Protein AF-A0A7K4M4P0-F1 (afdb_monomer)

Mean predicted aligned error: 10.68 Å

Radius of gyration: 21.07 Å; Cα contacts (8 Å, |Δi|>4): 323; chains: 1; bounding box: 58×63×50 Å

pLDDT: mean 82.12, std 20.93, range [28.81, 98.75]

InterPro domains:
  IPR003859 Beta-1,4-galactosyltransferase [PR02050] (21-40)
  IPR003859 Beta-1,4-galactosyltransferase [PR02050] (59-80)
  IPR003859 Beta-1,4-galactosyltransferase [PR02050] (81-99)
  IPR003859 Beta-1,4-galactosyltransferase [PTHR19300] (1-203)
  IPR027791 Galactosyltransferase, C-terminal [PF02709] (46-123)
  IPR027995 Galactosyltransferase, N-terminal [PF13733] (1-41)
  IPR029044 Nucleotide-diphospho-sugar transferases [G3DSA:3.90.550.10] (1-201)
  IPR029044 Nucleotide-diphospho-sugar transferases [SSF53448] (1-201)

Nearest PDB structures (foldseek):
  2fyc-assembly2_D  TM=9.649E-01  e=3.005E-23  Bos taurus
  1yro-assembly2_D  TM=9.641E-01  e=7.667E-23  Bos taurus
  1pzy-assembly2_D  TM=9.636E-01  e=1.956E-22  Bos taurus
  2fyd-assembly2_D  TM=9.611E-01  e=1.524E-22  Bos taurus
  4l41-assembly1_C  TM=9.641E-01  e=2.845E-22  Homo sapiens

Organism: NCBI:txid48396

Secondary structure (DSSP, 8-state):
-HHHHHHHHHHHHHHHS--S-EEEE-TTEEES-TTS-----SSS-EE---EEGGGTTS-SSTT---SEEEE-HHHHHHTTSS-S---SSSSHHHHHHHHHHHTT---B---TTT-EEEEPP-PPPTT----TTTS--GGGGGS-HHHHHHHHHHHHHHHHHHHHHHHHHTTTSSGGG---EEEEEEE-SS-EEEEEE----TTTTTTTTT------------HHHHHHHHHTS-----

Foldseek 3Di:
DQQLVLLVVVVVVVVVDQDFKDKRADPQKDFPAPVLDPDADQQAKEQLLQAEVVVVLHHPDPLARDGMIMDGPVLCVLLLHWFLQDQEDDLRRSLSSLSRVVSVHHYHYDPSVRSYIYGHDDDDDPRRPDDQLCDQDPVLVVDDPVSVVVSVVSNVVVSVVSSVCSVVPSVPGHSVPRDKAFPDWDDDPVDIDTDIGRDDNPCVVVVVVPDDDDDDDDDPDDPVRVVVVVVVPDDDDD

Sequence (238 aa):
NRAKLLNVGVKEALKDEEWDCLFLHDVDLIPENDHNLYTCDPWNPKHVSVAMNKFGYSLPYPQYFGGVSALTPDQYMKINGFPNEYWGWGGEDDDIATRVRLAGMKIARPPVSIGHYKMVKHKSDKGNEENPHRWAPRWARGAPARARAAADALATRARFDLLIRTQRMWTQDGMNSLTYTLLAKQLRPLYTNLTVDIGTDPRAGQARKGLVPGHEGHRYLSSSSLLRQEMLRKSPHA

Structure (mmCIF, N/CA/C/O backbone):
data_AF-A0A7K4M4P0-F1
#
_entry.id   AF-A0A7K4M4P0-F1
#
loop_
_atom_site.group_PDB
_atom_site.id
_atom_site.type_symbol
_atom_site.label_atom_id
_atom_site.label_alt_id
_atom_site.label_comp_id
_atom_site.label_asym_id
_atom_site.label_entity_id
_atom_site.label_seq_id
_atom_site.pdbx_PDB_ins_code
_atom_site.Cartn_x
_atom_site.Cartn_y
_atom_site.Cartn_z
_atom_site.occupancy
_atom_site.B_iso_or_equiv
_atom_site.auth_seq_id
_atom_site.auth_comp_id
_atom_site.auth_asym_id
_atom_site.auth_atom_id
_atom_site.pdbx_PDB_model_num
ATOM 1 N N . ASN A 1 1 ? -2.757 11.419 -0.659 1.00 91.38 1 ASN A N 1
ATOM 2 C CA . ASN A 1 1 ? -1.809 10.656 0.180 1.00 91.38 1 ASN A CA 1
ATOM 3 C C . ASN A 1 1 ? -2.322 9.228 0.264 1.00 91.38 1 ASN A C 1
ATOM 5 O O . ASN A 1 1 ? -3.270 8.970 0.995 1.00 91.38 1 ASN A O 1
ATOM 9 N N . ARG A 1 2 ? -1.781 8.343 -0.579 1.00 94.69 2 ARG A N 1
ATOM 10 C CA . ARG A 1 2 ? -2.286 6.976 -0.770 1.00 94.69 2 ARG A CA 1
ATOM 11 C C . ARG A 1 2 ? -1.997 6.086 0.440 1.00 94.69 2 ARG A C 1
ATOM 13 O O . ARG A 1 2 ? -2.921 5.525 1.016 1.00 94.69 2 ARG A O 1
ATOM 20 N N . ALA A 1 3 ? -0.735 6.016 0.856 1.00 96.25 3 ALA A N 1
ATOM 21 C CA . ALA A 1 3 ? -0.287 5.180 1.970 1.00 96.25 3 ALA A CA 1
ATOM 22 C C . ALA A 1 3 ? -1.018 5.492 3.289 1.00 96.25 3 ALA A C 1
ATOM 24 O O . ALA A 1 3 ? -1.471 4.573 3.970 1.00 96.25 3 ALA A O 1
ATOM 25 N N . LYS A 1 4 ? -1.238 6.778 3.604 1.00 97.62 4 LYS A N 1
ATOM 26 C CA . LYS A 1 4 ? -1.993 7.179 4.800 1.00 97.62 4 LYS A CA 1
ATOM 27 C C . LYS A 1 4 ? -3.457 6.727 4.756 1.00 97.62 4 LYS A C 1
ATOM 29 O O . LYS A 1 4 ? -3.979 6.282 5.771 1.00 97.62 4 LYS A O 1
ATOM 34 N N . LEU A 1 5 ? -4.119 6.793 3.596 1.00 97.94 5 LEU A N 1
ATOM 35 C CA . LEU A 1 5 ? -5.492 6.288 3.445 1.00 97.94 5 LEU A CA 1
ATOM 36 C C . LEU A 1 5 ? -5.565 4.764 3.602 1.00 97.94 5 LEU A C 1
ATOM 38 O O . LEU A 1 5 ? -6.512 4.262 4.197 1.00 97.94 5 LEU A O 1
ATOM 42 N N . LEU A 1 6 ? -4.551 4.038 3.126 1.00 98.38 6 LEU A N 1
ATOM 43 C CA . LEU A 1 6 ? -4.448 2.590 3.320 1.00 98.38 6 LEU A CA 1
ATOM 44 C C . LEU A 1 6 ? -4.297 2.230 4.809 1.00 98.38 6 LEU A C 1
ATOM 46 O O . LEU A 1 6 ? -5.011 1.354 5.286 1.00 98.38 6 LEU A O 1
ATOM 50 N N . ASN A 1 7 ? -3.466 2.961 5.563 1.00 98.69 7 ASN A N 1
ATOM 51 C CA . ASN A 1 7 ? -3.376 2.817 7.024 1.00 98.69 7 ASN A CA 1
ATOM 52 C C . ASN A 1 7 ? -4.731 3.047 7.716 1.00 98.69 7 ASN A C 1
ATOM 54 O O . ASN A 1 7 ? -5.111 2.284 8.604 1.00 98.69 7 ASN A O 1
ATOM 58 N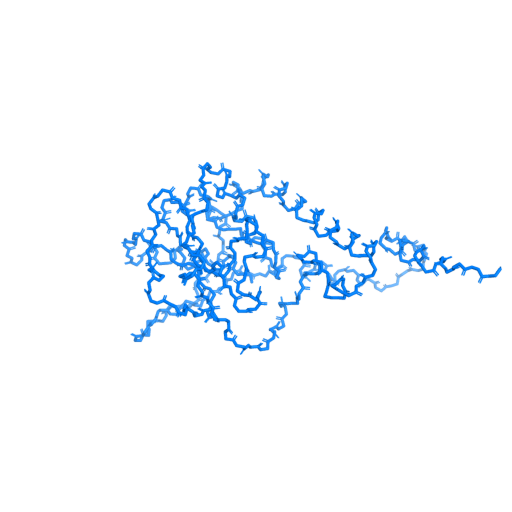 N . VAL A 1 8 ? -5.469 4.092 7.319 1.00 98.75 8 VAL A N 1
ATOM 59 C CA . VAL A 1 8 ? -6.817 4.361 7.851 1.00 98.75 8 VAL A CA 1
ATOM 60 C C . VAL A 1 8 ? -7.759 3.198 7.556 1.00 98.75 8 VAL A C 1
ATOM 62 O O . VAL A 1 8 ? -8.449 2.738 8.461 1.00 98.75 8 VAL A O 1
ATOM 65 N N . GLY A 1 9 ? -7.760 2.699 6.317 1.00 98.50 9 GLY A N 1
ATOM 66 C CA . GLY A 1 9 ? -8.574 1.554 5.915 1.00 98.50 9 GLY A CA 1
ATOM 67 C C . GLY A 1 9 ? -8.296 0.322 6.772 1.00 98.50 9 GLY A C 1
ATOM 68 O O . GLY A 1 9 ? -9.233 -0.265 7.301 1.00 98.50 9 GLY A O 1
ATOM 69 N N . VAL A 1 10 ? -7.020 -0.012 6.993 1.00 98.50 10 VAL A N 1
ATOM 70 C CA . VAL A 1 10 ? -6.626 -1.119 7.881 1.00 98.50 10 VAL A CA 1
ATOM 71 C C . VAL A 1 10 ? -7.097 -0.874 9.311 1.00 98.50 10 VAL A C 1
ATOM 73 O O . VAL A 1 10 ? -7.705 -1.753 9.915 1.00 98.50 10 VAL A O 1
ATOM 76 N N . LYS A 1 11 ? -6.867 0.325 9.858 1.00 98.50 11 LYS A N 1
ATOM 77 C CA . LYS A 1 11 ? -7.251 0.644 11.238 1.00 98.50 11 LYS A CA 1
ATOM 78 C C . LYS A 1 11 ? -8.758 0.576 11.470 1.00 98.50 11 LYS A C 1
ATOM 80 O O . LYS A 1 11 ? -9.167 0.190 12.556 1.00 98.50 11 LYS A O 1
ATOM 85 N N . GLU A 1 12 ? -9.574 0.987 10.503 1.00 98.50 12 GLU A N 1
ATOM 86 C CA . GLU A 1 12 ? -11.033 0.896 10.618 1.00 98.50 12 GLU A CA 1
ATOM 87 C C . GLU A 1 12 ? -11.548 -0.522 10.353 1.00 98.50 12 GLU A C 1
ATOM 89 O O . GLU A 1 12 ? -12.437 -0.966 11.068 1.00 98.50 12 GLU A O 1
ATOM 94 N N . ALA A 1 13 ? -10.975 -1.256 9.392 1.00 97.81 13 ALA A N 1
ATOM 95 C CA . ALA A 1 13 ? -11.386 -2.630 9.096 1.00 97.81 13 ALA A CA 1
ATOM 96 C C . ALA A 1 13 ? -11.140 -3.576 10.281 1.00 97.81 13 ALA A C 1
ATOM 98 O O . ALA A 1 13 ? -12.012 -4.373 10.615 1.00 97.81 13 ALA A O 1
ATOM 99 N N . LEU A 1 14 ? -9.998 -3.438 10.964 1.00 97.69 14 LEU A N 1
ATOM 100 C CA . LEU A 1 14 ? -9.657 -4.235 12.151 1.00 97.69 14 LEU A CA 1
ATOM 101 C C . LEU A 1 14 ? -10.521 -3.9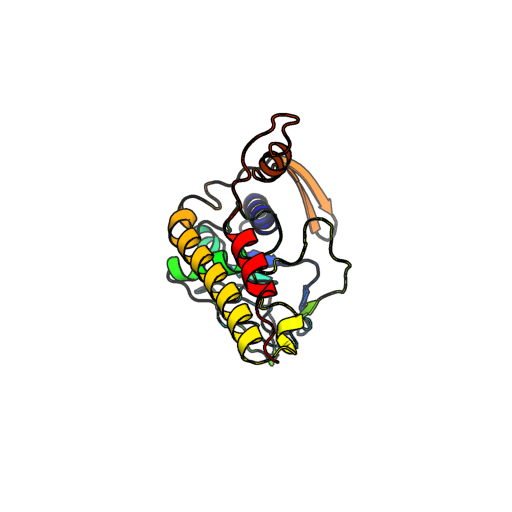22 13.389 1.00 97.69 14 LEU A C 1
ATOM 103 O O . LEU A 1 14 ? -10.372 -4.585 14.409 1.00 97.69 14 LEU A O 1
ATOM 107 N N . LYS A 1 15 ? -11.395 -2.906 13.340 1.00 97.25 15 LYS A N 1
ATOM 108 C CA . LYS A 1 15 ? -12.414 -2.679 14.382 1.00 97.25 15 LYS A CA 1
ATOM 109 C C . LYS A 1 15 ? -13.710 -3.433 14.112 1.00 97.25 15 LYS A C 1
ATOM 111 O O . LYS A 1 15 ? -14.503 -3.582 15.036 1.00 97.25 15 LYS A O 1
ATOM 116 N N . ASP A 1 16 ? -13.948 -3.807 12.858 1.00 95.06 16 ASP A N 1
ATOM 117 C CA . ASP A 1 16 ? -15.207 -4.416 12.438 1.00 95.06 16 ASP A CA 1
ATOM 118 C C . ASP A 1 16 ? -15.182 -5.926 12.625 1.00 95.06 16 ASP A C 1
ATOM 120 O O . ASP A 1 16 ? -16.174 -6.486 13.071 1.00 95.06 16 ASP A O 1
ATOM 124 N N . GLU A 1 17 ? -14.059 -6.564 12.292 1.00 96.00 17 GLU A N 1
ATOM 125 C CA . GLU A 1 17 ? -13.911 -8.019 12.294 1.00 96.00 17 GLU A CA 1
ATOM 126 C C . GLU A 1 17 ? -12.448 -8.428 12.527 1.00 96.00 17 GLU A C 1
ATOM 128 O O . GLU A 1 17 ? -11.510 -7.645 12.323 1.00 96.00 17 GLU A O 1
ATOM 133 N N . GLU A 1 18 ? -12.256 -9.696 12.889 1.00 96.38 18 GLU A N 1
ATOM 134 C CA . GLU A 1 18 ? -10.950 -10.354 12.928 1.00 96.38 18 GLU A CA 1
ATOM 135 C C . GLU A 1 18 ? -10.569 -10.841 11.521 1.00 96.38 18 GLU A C 1
ATOM 137 O O . GLU A 1 18 ? -10.959 -11.915 11.071 1.00 96.38 18 GLU A O 1
ATOM 142 N N . TRP A 1 19 ? -9.824 -10.012 10.787 1.00 97.44 19 TRP A N 1
ATOM 143 C CA . TRP A 1 19 ? -9.383 -10.328 9.427 1.00 97.44 19 TRP A CA 1
ATOM 144 C C . TRP A 1 19 ? -8.070 -11.110 9.418 1.00 97.44 19 TRP A C 1
ATOM 146 O O . TRP A 1 19 ? -7.073 -10.623 9.934 1.00 97.44 19 TRP A O 1
ATOM 156 N N . ASP A 1 20 ? -8.001 -12.231 8.701 1.00 96.88 20 ASP A N 1
ATOM 157 C CA . ASP A 1 20 ? -6.739 -12.978 8.534 1.00 96.88 20 ASP A CA 1
ATOM 158 C C . ASP A 1 20 ? -5.808 -12.379 7.468 1.00 96.88 20 ASP A C 1
ATOM 160 O O . ASP A 1 20 ? -4.600 -12.637 7.433 1.00 96.88 20 ASP A O 1
ATOM 164 N N . CYS A 1 21 ? -6.367 -11.587 6.551 1.00 98.06 21 CYS A N 1
ATOM 165 C CA . CYS A 1 21 ? -5.639 -11.068 5.405 1.00 98.06 21 CYS A CA 1
ATOM 166 C C . CYS A 1 21 ? -6.129 -9.686 4.980 1.00 98.06 21 CYS A C 1
ATOM 168 O O . CYS A 1 21 ? -7.322 -9.453 4.800 1.00 98.06 21 CYS A O 1
ATOM 170 N N . LEU A 1 22 ? -5.177 -8.782 4.758 1.00 98.44 22 LEU A N 1
ATOM 171 C CA . LEU A 1 22 ? -5.412 -7.420 4.303 1.00 98.44 22 LEU A CA 1
ATOM 172 C C . LEU A 1 22 ? -4.930 -7.290 2.858 1.00 98.44 22 LEU A C 1
ATOM 174 O O . LEU A 1 22 ? -3.742 -7.463 2.586 1.00 98.44 22 LEU A O 1
ATOM 178 N N . PHE A 1 23 ? -5.834 -6.935 1.942 1.00 98.44 23 PHE A N 1
ATOM 179 C CA . PHE A 1 23 ? -5.491 -6.548 0.571 1.00 98.44 23 PHE A CA 1
ATOM 180 C C . PHE A 1 23 ? -5.499 -5.026 0.427 1.00 98.44 23 PHE A C 1
ATOM 182 O O . PHE A 1 23 ? -6.508 -4.362 0.653 1.00 98.44 23 PHE A O 1
ATOM 189 N N . LEU A 1 24 ? -4.355 -4.477 0.029 1.00 98.38 24 LEU A N 1
ATOM 190 C CA . LEU A 1 24 ? -4.115 -3.051 -0.145 1.00 98.38 24 LEU A CA 1
ATOM 191 C C . LEU A 1 24 ? -4.016 -2.797 -1.647 1.00 98.38 24 LEU A C 1
ATOM 193 O O . LEU A 1 24 ? -3.065 -3.241 -2.293 1.00 98.38 24 LEU A O 1
ATOM 197 N N . HIS A 1 25 ? -5.031 -2.146 -2.209 1.00 97.88 25 HIS A N 1
ATOM 198 C CA . HIS A 1 25 ? -5.360 -2.326 -3.618 1.00 97.88 25 HIS A CA 1
ATOM 199 C C . HIS A 1 25 ? -5.734 -1.012 -4.307 1.00 97.88 25 HIS A C 1
ATOM 201 O O . HIS A 1 25 ? -6.644 -0.309 -3.866 1.00 97.88 25 HIS A O 1
ATOM 207 N N . ASP A 1 26 ? -5.070 -0.699 -5.421 1.00 95.88 26 ASP A N 1
ATOM 208 C CA . ASP A 1 26 ? -5.468 0.425 -6.272 1.00 95.88 26 ASP A CA 1
ATOM 209 C C . ASP A 1 26 ? -6.806 0.128 -6.962 1.00 95.88 26 ASP A C 1
ATOM 211 O O . ASP A 1 26 ? -7.003 -0.943 -7.531 1.00 95.88 26 ASP A O 1
ATOM 215 N N . VAL A 1 27 ? -7.742 1.077 -6.921 1.00 95.19 27 VAL A N 1
ATOM 216 C CA . VAL A 1 27 ? -9.110 0.889 -7.445 1.00 95.19 27 VAL A CA 1
ATOM 217 C C . VAL A 1 27 ? -9.159 0.665 -8.963 1.00 95.19 27 VAL A C 1
ATOM 219 O O . VAL A 1 27 ? -10.139 0.145 -9.488 1.00 95.19 27 VAL A O 1
ATOM 222 N N . ASP A 1 28 ? -8.109 1.057 -9.679 1.00 94.81 28 ASP A N 1
ATOM 223 C CA . ASP A 1 28 ? -8.011 0.986 -11.132 1.00 94.81 28 ASP A CA 1
ATOM 224 C C . ASP A 1 28 ? -7.263 -0.256 -11.639 1.00 94.81 28 ASP A C 1
ATOM 226 O O . ASP A 1 28 ? -7.096 -0.399 -12.848 1.00 94.81 28 ASP A O 1
ATOM 230 N N . LEU A 1 29 ? -6.822 -1.164 -10.765 1.00 97.06 29 LEU A N 1
ATOM 231 C CA . LEU A 1 29 ? -6.123 -2.389 -11.152 1.00 97.06 29 LEU A CA 1
ATOM 232 C C . LEU A 1 29 ? -7.050 -3.598 -11.067 1.00 97.06 29 LEU A C 1
ATOM 234 O O . LEU A 1 29 ? -7.517 -3.938 -9.998 1.00 97.06 29 LEU A O 1
ATOM 238 N N . ILE A 1 30 ? -7.273 -4.308 -12.168 1.00 97.44 30 ILE A N 1
ATOM 239 C CA . ILE A 1 30 ? -8.122 -5.510 -12.195 1.00 97.44 30 ILE A CA 1
ATOM 240 C C . ILE A 1 30 ? -7.263 -6.733 -12.541 1.00 97.44 30 ILE A C 1
ATOM 242 O O . ILE A 1 30 ? -6.518 -6.658 -13.524 1.00 97.44 30 ILE A O 1
ATOM 246 N N . PRO A 1 31 ? -7.322 -7.839 -11.771 1.00 97.62 31 PRO A N 1
ATOM 247 C CA . PRO A 1 31 ? -6.592 -9.057 -12.109 1.00 97.62 31 PRO A CA 1
ATOM 248 C C . PRO A 1 31 ? -7.147 -9.657 -13.406 1.00 97.62 31 PRO A C 1
ATOM 250 O O . PRO A 1 31 ? -8.357 -9.732 -13.600 1.00 97.62 31 PRO A O 1
ATOM 253 N N . GLU A 1 32 ? -6.261 -10.094 -14.300 1.00 97.62 32 GLU A N 1
ATOM 254 C CA . GLU A 1 32 ? -6.644 -10.708 -15.584 1.00 97.62 32 GLU A CA 1
ATOM 255 C C . GLU A 1 32 ? -6.688 -12.245 -15.519 1.00 97.62 32 GLU A C 1
ATOM 257 O O . GLU A 1 32 ? -6.997 -12.894 -16.515 1.00 97.62 32 GLU A O 1
ATOM 262 N N . ASN A 1 33 ? -6.372 -12.830 -14.360 1.00 96.62 33 ASN A N 1
ATOM 263 C CA . ASN A 1 33 ? -6.352 -14.272 -14.138 1.00 96.62 33 ASN A CA 1
ATOM 264 C C . ASN A 1 33 ? -6.900 -14.599 -12.738 1.00 96.62 33 ASN A C 1
ATOM 266 O O . ASN A 1 33 ? -6.380 -14.114 -11.732 1.00 96.62 33 ASN A O 1
ATOM 270 N N . ASP A 1 34 ? -7.936 -15.433 -12.680 1.00 96.56 34 ASP A N 1
ATOM 271 C CA . ASP A 1 34 ? -8.618 -15.872 -11.456 1.00 96.56 34 ASP A CA 1
ATOM 272 C C . ASP A 1 34 ? -7.780 -16.827 -10.587 1.00 96.56 34 ASP A C 1
ATOM 274 O O . ASP A 1 34 ? -8.040 -16.972 -9.395 1.00 96.56 34 ASP A O 1
ATOM 278 N N . HIS A 1 35 ? -6.704 -17.397 -11.132 1.00 97.00 35 HIS A N 1
ATOM 279 C CA . HIS A 1 35 ? -5.719 -18.165 -10.370 1.00 97.00 35 HIS A CA 1
ATOM 280 C C . HIS A 1 35 ? -4.809 -17.265 -9.519 1.00 97.00 35 HIS A C 1
ATOM 282 O O . HIS A 1 35 ? -4.041 -17.759 -8.687 1.00 97.00 35 HIS A O 1
ATOM 288 N N . ASN A 1 36 ? -4.867 -15.940 -9.695 1.00 97.19 36 ASN A N 1
ATOM 289 C CA . ASN A 1 36 ? -4.183 -14.996 -8.821 1.00 97.19 36 ASN A CA 1
ATOM 290 C C . ASN A 1 36 ? -4.973 -14.807 -7.521 1.00 97.19 36 ASN A C 1
ATOM 292 O O . ASN A 1 36 ? -5.627 -13.789 -7.312 1.00 97.19 36 ASN A O 1
ATOM 296 N N . LEU A 1 37 ? -4.939 -15.829 -6.665 1.00 96.25 37 LEU A N 1
ATOM 297 C CA . LEU A 1 37 ? -5.787 -15.904 -5.479 1.00 96.25 37 LEU A CA 1
ATOM 298 C C . LEU A 1 37 ? -5.551 -14.731 -4.520 1.00 96.25 37 LEU A C 1
ATOM 300 O O . LEU A 1 37 ? -4.404 -14.417 -4.157 1.00 96.25 37 LEU A O 1
ATOM 304 N N . TYR A 1 38 ? -6.662 -14.150 -4.058 1.00 96.81 38 TYR A N 1
ATOM 305 C CA . TYR A 1 38 ? -6.695 -13.055 -3.091 1.00 96.81 38 TYR A CA 1
ATOM 306 C C . TYR A 1 38 ? -6.539 -13.585 -1.661 1.00 96.81 38 TYR A C 1
ATOM 308 O O . TYR A 1 38 ? -7.416 -13.470 -0.812 1.00 96.81 38 TYR A O 1
ATOM 316 N N . THR A 1 39 ? -5.385 -14.198 -1.413 1.00 97.00 39 THR A N 1
ATOM 317 C CA . THR A 1 39 ? -4.972 -14.731 -0.116 1.00 97.00 39 THR A CA 1
ATOM 318 C C . THR A 1 39 ? -3.577 -14.238 0.245 1.00 97.00 39 THR A C 1
ATOM 320 O O . THR A 1 39 ? -2.731 -13.989 -0.628 1.00 97.00 39 THR A O 1
ATOM 323 N N . CYS A 1 40 ? -3.340 -14.103 1.546 1.00 98.12 40 CYS A N 1
ATOM 324 C CA . CYS A 1 40 ? -2.040 -13.749 2.088 1.00 98.12 40 CYS A CA 1
ATOM 325 C C . CYS A 1 40 ? -1.110 -14.964 2.082 1.00 98.12 40 CYS A C 1
ATOM 327 O O . CYS A 1 40 ? -1.544 -16.101 2.258 1.00 98.12 40 CYS A O 1
ATOM 329 N N . ASP A 1 41 ? 0.182 -14.712 1.887 1.00 97.44 41 ASP A N 1
ATOM 330 C CA . ASP A 1 41 ? 1.217 -15.687 2.218 1.00 97.44 41 ASP A CA 1
ATOM 331 C C . ASP A 1 41 ? 1.510 -15.556 3.723 1.00 97.44 41 ASP A C 1
ATOM 333 O O . ASP A 1 41 ? 1.684 -14.432 4.206 1.00 97.44 41 ASP A O 1
ATOM 337 N N . PRO A 1 42 ? 1.522 -16.653 4.496 1.00 96.31 42 PRO A N 1
ATOM 338 C CA . PRO A 1 42 ? 1.621 -16.556 5.949 1.00 96.31 42 PRO A CA 1
ATOM 339 C C . PRO A 1 42 ? 3.028 -16.169 6.428 1.00 96.31 42 PRO A C 1
ATOM 341 O O . PRO A 1 42 ? 3.182 -15.690 7.551 1.00 96.31 42 PRO A O 1
ATOM 344 N N . TRP A 1 43 ? 4.060 -16.298 5.589 1.00 96.88 43 TRP A N 1
ATOM 345 C CA . TRP A 1 43 ? 5.445 -15.991 5.957 1.00 96.88 43 TRP A CA 1
ATOM 346 C C . TRP A 1 43 ? 5.904 -14.612 5.480 1.00 96.88 43 TRP A C 1
ATOM 348 O O . TRP A 1 43 ? 6.775 -14.008 6.106 1.00 96.88 43 TRP A O 1
ATOM 358 N N . ASN A 1 44 ? 5.369 -14.125 4.359 1.00 98.31 44 ASN A N 1
ATOM 359 C CA . ASN A 1 44 ? 5.895 -12.968 3.647 1.00 98.31 44 ASN A CA 1
ATOM 360 C C . ASN A 1 44 ? 4.785 -12.099 3.032 1.00 98.31 44 ASN A C 1
ATOM 362 O O . ASN A 1 44 ? 3.880 -12.628 2.394 1.00 98.31 44 ASN A O 1
ATOM 366 N N . PRO A 1 45 ? 4.905 -10.761 3.080 1.00 98.38 45 PRO A N 1
ATOM 367 C CA . PRO A 1 45 ? 4.067 -9.864 2.292 1.00 98.38 45 PRO A CA 1
ATOM 368 C C . PRO A 1 45 ? 4.062 -10.232 0.804 1.00 98.38 45 PRO A C 1
ATOM 370 O O . PRO A 1 45 ? 5.115 -10.415 0.184 1.00 98.38 45 PRO A O 1
ATOM 373 N N . LYS A 1 46 ? 2.873 -10.309 0.209 1.00 98.06 46 LYS A N 1
ATOM 374 C CA . LYS A 1 46 ? 2.668 -10.719 -1.183 1.00 98.06 46 LYS A CA 1
ATOM 375 C C . LYS A 1 46 ? 2.467 -9.493 -2.071 1.00 98.06 46 LYS A C 1
ATOM 377 O O . LYS A 1 46 ? 1.656 -8.626 -1.769 1.00 98.06 46 LYS A O 1
ATOM 382 N N . HIS A 1 47 ? 3.168 -9.429 -3.197 1.00 98.19 47 HIS A N 1
ATOM 383 C CA . HIS A 1 47 ? 2.908 -8.471 -4.274 1.00 98.19 47 HIS A CA 1
ATOM 384 C C . HIS A 1 47 ? 2.256 -9.206 -5.439 1.00 98.19 47 HIS A C 1
ATOM 386 O O . HIS A 1 47 ? 2.921 -9.986 -6.125 1.00 98.19 47 HIS A O 1
ATOM 392 N N . VAL A 1 48 ? 0.961 -8.977 -5.652 1.00 97.75 48 VAL A N 1
ATOM 393 C CA . VAL A 1 48 ? 0.164 -9.753 -6.616 1.00 97.75 48 VAL A CA 1
ATOM 394 C C . VAL A 1 48 ? 0.117 -9.107 -7.999 1.00 97.75 48 VAL A C 1
ATOM 396 O O . VAL A 1 48 ? 0.012 -9.826 -8.991 1.00 97.75 48 VAL A O 1
ATOM 399 N N . SER A 1 49 ? 0.287 -7.784 -8.096 1.00 97.00 49 SER A N 1
ATOM 400 C CA . SER A 1 49 ? 0.317 -7.033 -9.361 1.00 97.00 49 SER A CA 1
ATOM 401 C C . SER A 1 49 ? 1.689 -7.038 -10.037 1.00 97.00 49 SER A C 1
ATOM 403 O O . SER A 1 49 ? 2.288 -5.996 -10.300 1.00 97.00 49 SER A O 1
ATOM 405 N N . VAL A 1 50 ? 2.220 -8.233 -10.304 1.00 95.69 50 VAL A N 1
ATOM 406 C CA . VAL A 1 50 ? 3.588 -8.436 -10.817 1.00 95.69 50 VAL A CA 1
ATOM 407 C C . VAL A 1 50 ? 3.757 -7.933 -12.252 1.00 95.69 50 VAL A C 1
ATOM 409 O O . VAL A 1 50 ? 4.808 -7.388 -12.587 1.00 95.69 50 VAL A O 1
ATOM 412 N N . ALA A 1 51 ? 2.728 -8.094 -13.084 1.00 95.56 51 ALA A N 1
ATOM 413 C CA . ALA A 1 51 ? 2.756 -7.792 -14.508 1.00 95.56 51 ALA A CA 1
ATOM 414 C C . ALA A 1 51 ? 1.567 -6.903 -14.890 1.00 95.56 51 ALA A C 1
ATOM 416 O O . ALA A 1 51 ? 0.483 -7.373 -15.218 1.00 95.56 51 ALA A O 1
ATOM 417 N N . MET A 1 52 ? 1.769 -5.586 -14.858 1.00 95.56 52 MET A N 1
ATOM 418 C CA . MET A 1 52 ? 0.735 -4.622 -15.246 1.00 95.56 52 MET A CA 1
ATOM 419 C C . MET A 1 52 ? 0.860 -4.214 -16.715 1.00 95.56 52 MET A C 1
ATOM 421 O O . MET A 1 52 ? 1.958 -3.905 -17.189 1.00 95.56 52 MET A O 1
ATOM 425 N N . ASN A 1 53 ? -0.270 -4.079 -17.412 1.00 92.75 53 ASN A N 1
ATOM 426 C CA . ASN A 1 53 ? -0.315 -3.627 -18.810 1.00 92.75 53 ASN A CA 1
ATOM 427 C C . ASN A 1 53 ? 0.423 -2.293 -19.052 1.00 92.75 53 ASN A C 1
ATOM 429 O O . ASN A 1 53 ? 1.098 -2.133 -20.067 1.00 92.75 53 ASN A O 1
ATOM 433 N N . LYS A 1 54 ? 0.345 -1.340 -18.112 1.00 88.25 54 LYS A N 1
ATOM 434 C CA . LYS A 1 54 ? 1.000 -0.021 -18.216 1.00 88.25 54 LYS A CA 1
ATOM 435 C C . LYS A 1 54 ? 2.532 -0.097 -18.253 1.00 88.25 54 LYS A C 1
ATOM 437 O O . LYS A 1 54 ? 3.183 0.835 -18.717 1.00 88.25 54 LYS A O 1
ATOM 442 N N . PHE A 1 55 ? 3.093 -1.204 -17.771 1.00 88.75 55 PHE A N 1
ATOM 443 C CA . PHE A 1 55 ? 4.524 -1.495 -17.768 1.00 88.75 55 PHE A CA 1
ATOM 444 C C . PHE A 1 55 ? 4.895 -2.584 -18.784 1.00 88.75 55 PHE A C 1
ATOM 446 O O . PHE A 1 55 ? 5.958 -3.185 -18.677 1.00 88.75 55 PHE A O 1
ATOM 453 N N . GLY A 1 56 ? 4.024 -2.857 -19.763 1.00 92.19 56 GLY A N 1
ATOM 454 C CA . GLY A 1 56 ? 4.264 -3.901 -20.759 1.00 92.19 56 GLY A CA 1
ATOM 455 C C . GLY A 1 56 ? 4.307 -5.301 -20.148 1.00 92.19 56 GLY A C 1
ATOM 456 O O . GLY A 1 56 ? 5.131 -6.112 -20.558 1.00 92.19 56 GLY A O 1
ATOM 457 N N . TYR A 1 57 ? 3.469 -5.562 -19.137 1.00 94.62 57 TYR A N 1
ATOM 458 C CA . TYR A 1 57 ? 3.380 -6.861 -18.458 1.00 94.62 57 TYR A CA 1
ATOM 459 C C . TYR A 1 57 ? 4.705 -7.348 -17.861 1.00 94.62 57 TYR A C 1
ATOM 461 O O . TYR A 1 57 ? 4.957 -8.541 -17.74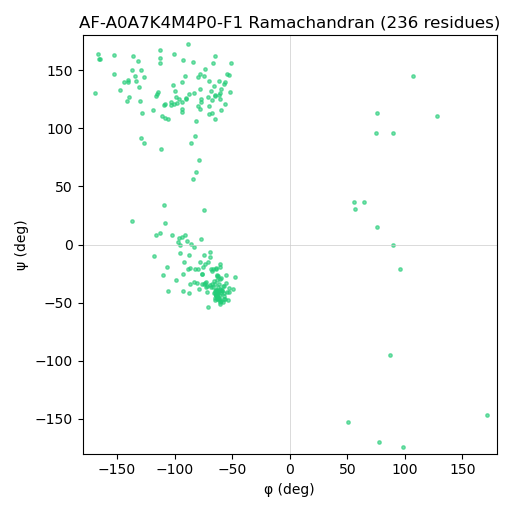2 1.00 94.62 57 TYR A O 1
ATOM 469 N N . SER A 1 58 ? 5.554 -6.406 -17.459 1.00 91.69 58 SER A N 1
ATOM 470 C CA . SER A 1 58 ? 6.854 -6.685 -16.861 1.00 91.69 58 SER A CA 1
ATOM 471 C C . SER A 1 58 ? 6.990 -5.954 -15.532 1.00 91.69 58 SER A C 1
ATOM 473 O O . SER A 1 58 ? 6.509 -4.828 -15.373 1.00 91.69 58 SER A O 1
ATOM 475 N N . LEU A 1 59 ? 7.658 -6.594 -14.572 1.00 91.31 59 LEU A N 1
ATOM 476 C CA . LEU A 1 59 ? 7.943 -5.984 -13.279 1.00 91.31 59 LEU A CA 1
ATOM 477 C C . LEU A 1 59 ? 8.943 -4.828 -13.480 1.00 91.31 59 LEU A C 1
ATOM 479 O O . LEU A 1 59 ? 10.028 -5.077 -14.008 1.00 91.31 59 LEU A O 1
ATOM 483 N N . PRO A 1 60 ? 8.643 -3.587 -13.045 1.00 88.38 60 PRO A N 1
ATOM 484 C CA . PRO A 1 60 ? 9.519 -2.441 -13.305 1.00 88.38 60 PRO A CA 1
ATOM 485 C C . PRO A 1 60 ? 10.937 -2.596 -12.743 1.00 88.38 60 PRO A C 1
ATOM 487 O O . PRO A 1 60 ? 11.904 -2.180 -13.376 1.00 88.38 60 PRO A O 1
ATOM 490 N N . TYR A 1 61 ? 11.057 -3.170 -11.543 1.00 87.38 61 TYR A N 1
ATOM 491 C CA . TYR A 1 61 ? 12.320 -3.507 -10.881 1.00 87.38 61 TYR A CA 1
ATOM 492 C C . TYR A 1 61 ? 12.074 -4.489 -9.716 1.00 87.38 61 TYR A C 1
ATOM 494 O O . TYR A 1 61 ? 10.953 -4.556 -9.203 1.00 87.38 61 TYR A O 1
ATOM 502 N N . PRO A 1 62 ? 13.092 -5.239 -9.240 1.00 87.56 62 PRO A N 1
ATOM 503 C CA . PRO A 1 62 ? 12.897 -6.344 -8.291 1.00 87.56 62 PRO A CA 1
ATOM 504 C C . PRO A 1 62 ? 12.256 -5.970 -6.948 1.00 87.56 62 PRO A C 1
ATOM 506 O O . PRO A 1 62 ? 11.582 -6.798 -6.334 1.00 87.56 62 PRO A O 1
ATOM 509 N N . GLN A 1 63 ? 12.446 -4.739 -6.474 1.00 87.50 63 GLN A N 1
ATOM 510 C CA . GLN A 1 63 ? 11.891 -4.245 -5.208 1.00 87.50 63 GLN A CA 1
ATOM 511 C C . GLN A 1 63 ? 10.546 -3.518 -5.377 1.00 87.50 63 GLN A C 1
ATOM 513 O O . GLN A 1 63 ? 10.046 -2.948 -4.416 1.00 87.50 63 GLN A O 1
ATOM 518 N N . TYR A 1 64 ? 9.955 -3.512 -6.576 1.00 91.56 64 TYR A N 1
ATOM 519 C CA . TYR A 1 64 ? 8.669 -2.856 -6.816 1.00 91.56 64 TYR A CA 1
ATOM 520 C C . TYR A 1 64 ? 7.549 -3.538 -6.014 1.00 91.56 64 TYR A C 1
ATOM 522 O O . TYR A 1 64 ? 7.402 -4.763 -6.076 1.00 91.56 64 TYR A O 1
ATOM 530 N N . PHE A 1 65 ? 6.780 -2.742 -5.269 1.00 95.44 65 PHE A N 1
ATOM 531 C CA . PHE A 1 65 ? 5.719 -3.207 -4.365 1.00 95.44 65 PHE A CA 1
ATOM 532 C C . PHE A 1 65 ? 4.433 -2.358 -4.462 1.00 95.44 65 PHE A C 1
ATOM 534 O O . PHE A 1 65 ? 3.622 -2.339 -3.541 1.00 95.44 65 PHE A O 1
ATOM 541 N N . GLY A 1 66 ? 4.264 -1.623 -5.567 1.00 93.81 66 GLY A N 1
ATOM 542 C CA . GLY A 1 66 ? 3.091 -0.775 -5.806 1.00 93.81 66 GLY A CA 1
ATOM 543 C C . GLY A 1 66 ? 1.940 -1.508 -6.490 1.00 93.81 66 GLY A C 1
ATOM 544 O O . GLY A 1 66 ? 2.097 -2.632 -6.958 1.00 93.81 66 GLY A O 1
ATOM 545 N N . GLY A 1 67 ? 0.785 -0.852 -6.599 1.00 95.50 67 GLY A N 1
ATOM 546 C CA . GLY A 1 67 ? -0.412 -1.439 -7.196 1.00 95.50 67 GLY A CA 1
ATOM 547 C C . GLY A 1 67 ? -1.242 -2.208 -6.176 1.00 95.50 67 GLY A C 1
ATOM 548 O O . GLY A 1 67 ? -2.057 -1.617 -5.468 1.00 95.50 67 GLY A O 1
ATOM 549 N N . VAL A 1 68 ? -1.029 -3.522 -6.097 1.00 98.19 68 VAL A N 1
ATOM 550 C CA . VAL A 1 68 ? -1.776 -4.423 -5.215 1.00 98.19 68 VAL A CA 1
ATOM 551 C C . VAL A 1 68 ? -0.829 -5.303 -4.403 1.00 98.19 68 VAL A C 1
ATOM 553 O O . VAL A 1 68 ? -0.012 -6.059 -4.947 1.00 98.19 68 VAL A O 1
ATOM 556 N N . SER A 1 69 ? -0.977 -5.238 -3.082 1.00 98.25 69 SER A N 1
ATOM 557 C CA . SER A 1 69 ? -0.247 -6.070 -2.127 1.00 98.25 69 SER A CA 1
ATOM 558 C C . SER A 1 69 ? -1.175 -6.699 -1.091 1.00 98.25 69 SER A C 1
ATOM 560 O O . SER A 1 69 ? -2.282 -6.218 -0.856 1.00 98.25 69 SER A O 1
ATOM 562 N N . ALA A 1 70 ? -0.717 -7.795 -0.490 1.00 98.50 70 ALA A N 1
ATOM 563 C CA . ALA A 1 70 ? -1.421 -8.498 0.570 1.00 98.50 70 ALA A CA 1
ATOM 564 C C . ALA A 1 70 ? -0.492 -8.772 1.750 1.00 98.50 70 ALA A C 1
ATOM 566 O O . ALA A 1 70 ? 0.658 -9.179 1.557 1.00 98.50 70 ALA A O 1
ATOM 567 N N . LEU A 1 71 ? -0.987 -8.529 2.960 1.00 98.69 71 LEU A N 1
ATOM 568 C CA . LEU A 1 71 ? -0.269 -8.732 4.214 1.00 98.69 71 LEU A CA 1
ATOM 569 C C . LEU A 1 71 ? -1.231 -9.299 5.256 1.00 98.69 71 LEU A C 1
ATOM 571 O O . LEU A 1 71 ? -2.380 -8.863 5.330 1.00 98.69 71 LEU A O 1
ATOM 575 N N . THR A 1 72 ? -0.771 -10.223 6.096 1.00 98.75 72 THR A N 1
ATOM 576 C CA . THR A 1 72 ? -1.520 -10.536 7.323 1.00 98.75 72 THR A CA 1
ATOM 577 C C . THR A 1 72 ? -1.501 -9.316 8.258 1.00 98.75 72 THR A C 1
ATOM 579 O O . THR A 1 72 ? -0.578 -8.493 8.155 1.00 98.75 72 THR A O 1
ATOM 582 N N . PRO A 1 73 ? -2.466 -9.162 9.185 1.00 98.50 73 PRO A N 1
ATOM 583 C CA . PRO A 1 73 ? -2.414 -8.084 10.174 1.00 98.50 73 PRO A CA 1
ATOM 584 C C . PRO A 1 73 ? -1.087 -8.049 10.937 1.00 98.50 73 PRO A C 1
ATOM 586 O O . PRO A 1 73 ? -0.499 -6.980 11.091 1.00 98.50 73 PRO A O 1
ATOM 589 N N . ASP A 1 74 ? -0.552 -9.213 11.313 1.00 98.56 74 ASP A N 1
ATOM 590 C CA . ASP A 1 74 ? 0.738 -9.322 12.000 1.00 98.56 74 ASP A CA 1
ATOM 591 C C . ASP A 1 74 ? 1.897 -8.807 11.148 1.00 98.56 74 ASP A C 1
ATOM 593 O O . ASP A 1 74 ? 2.725 -8.029 11.623 1.00 98.56 74 ASP A O 1
ATOM 597 N N . GLN A 1 75 ? 1.954 -9.187 9.868 1.00 98.69 75 GLN A N 1
ATOM 598 C CA . GLN A 1 75 ? 2.968 -8.680 8.941 1.00 98.69 75 GLN A CA 1
ATOM 599 C C . GLN A 1 75 ? 2.851 -7.161 8.776 1.00 98.69 75 GLN A C 1
ATOM 601 O O . GLN A 1 75 ? 3.869 -6.466 8.742 1.00 98.69 75 GLN A O 1
ATOM 606 N N . TYR A 1 76 ? 1.622 -6.645 8.700 1.00 98.69 76 TYR A N 1
ATOM 607 C CA . TYR A 1 76 ? 1.346 -5.218 8.573 1.00 98.69 76 TYR A CA 1
ATOM 608 C C . TYR A 1 76 ? 1.794 -4.438 9.814 1.00 98.69 76 TYR A C 1
ATOM 610 O O . TYR A 1 76 ? 2.489 -3.428 9.700 1.00 98.69 76 TYR A O 1
ATOM 618 N N . MET A 1 77 ? 1.474 -4.927 11.012 1.00 98.31 77 MET A N 1
ATOM 619 C CA . MET A 1 77 ? 1.892 -4.297 12.267 1.00 98.31 77 MET A CA 1
ATOM 620 C C . MET A 1 77 ? 3.401 -4.418 12.492 1.00 98.31 77 MET A C 1
ATOM 622 O O . MET A 1 77 ? 4.029 -3.467 12.955 1.00 98.31 77 MET A O 1
ATOM 626 N N . LYS A 1 78 ? 4.020 -5.530 12.078 1.00 98.44 78 LYS A N 1
ATOM 627 C CA . LYS A 1 78 ? 5.472 -5.748 12.172 1.00 98.44 78 LYS A CA 1
ATOM 628 C C . LYS A 1 78 ? 6.287 -4.722 11.379 1.00 98.44 78 LYS A C 1
ATOM 630 O O . LYS A 1 78 ? 7.405 -4.399 11.775 1.00 98.44 78 LYS A O 1
ATOM 635 N N . ILE A 1 79 ? 5.741 -4.186 10.286 1.00 98.06 79 ILE A N 1
ATOM 636 C CA . ILE A 1 79 ? 6.368 -3.100 9.513 1.00 98.06 79 ILE A CA 1
ATOM 637 C C . ILE A 1 79 ? 5.937 -1.699 9.973 1.00 98.06 79 ILE A C 1
ATOM 639 O O . ILE A 1 79 ? 6.273 -0.720 9.307 1.00 98.06 79 ILE A O 1
ATOM 643 N N . ASN A 1 80 ? 5.204 -1.590 11.088 1.00 98.50 80 ASN A N 1
ATOM 644 C CA . ASN A 1 80 ? 4.557 -0.358 11.544 1.00 98.50 80 ASN A CA 1
ATOM 645 C C . ASN A 1 80 ? 3.618 0.235 10.469 1.00 98.50 80 ASN A C 1
ATOM 647 O O . ASN A 1 80 ? 3.547 1.446 10.289 1.00 98.50 80 ASN A O 1
ATOM 651 N N . GLY A 1 81 ? 2.930 -0.615 9.704 1.00 98.25 81 GLY A N 1
ATOM 652 C CA . GLY A 1 81 ? 2.152 -0.241 8.520 1.00 98.25 81 GLY A CA 1
ATOM 653 C C . GLY A 1 81 ? 2.908 0.628 7.512 1.00 98.25 81 GLY A C 1
ATOM 654 O O . GLY A 1 81 ? 4.131 0.546 7.356 1.00 98.25 81 GLY A O 1
ATOM 655 N N . PHE A 1 82 ? 2.161 1.436 6.766 1.00 97.75 82 PHE A N 1
ATOM 656 C CA . PHE A 1 82 ? 2.681 2.240 5.660 1.00 97.75 82 PHE A CA 1
ATOM 657 C C . PHE A 1 82 ? 3.079 3.655 6.115 1.00 97.75 82 PHE A C 1
ATOM 659 O O . PHE A 1 82 ? 2.615 4.116 7.155 1.00 97.75 82 PHE A O 1
ATOM 666 N N . PRO A 1 83 ? 3.948 4.372 5.382 1.00 96.31 83 PRO A N 1
ATOM 667 C CA . PRO A 1 83 ? 4.355 5.721 5.777 1.00 96.31 83 PRO A CA 1
ATOM 668 C C . PRO A 1 83 ? 3.217 6.746 5.623 1.00 96.31 83 PRO A C 1
ATOM 670 O O . PRO A 1 83 ? 2.497 6.742 4.622 1.00 96.31 83 PRO A O 1
ATOM 673 N N . ASN A 1 84 ? 3.083 7.687 6.561 1.00 95.56 84 ASN A N 1
ATOM 674 C CA . ASN A 1 84 ? 2.048 8.725 6.514 1.00 95.56 84 ASN A CA 1
ATOM 675 C C . ASN A 1 84 ? 2.509 10.014 5.827 1.00 95.56 84 ASN A C 1
ATOM 677 O O . ASN A 1 84 ? 1.675 10.853 5.485 1.00 95.56 84 ASN A O 1
ATOM 681 N N . GLU A 1 85 ? 3.813 10.208 5.626 1.00 91.44 85 GLU A N 1
ATOM 682 C CA . GLU A 1 85 ? 4.367 11.492 5.173 1.00 91.44 85 GLU A CA 1
ATOM 683 C C . GLU A 1 85 ? 4.459 11.655 3.641 1.00 91.44 85 GLU A C 1
ATOM 685 O O . GLU A 1 85 ? 4.943 12.681 3.152 1.00 91.44 85 GLU A O 1
ATOM 690 N N . TYR A 1 86 ? 3.989 10.678 2.858 1.00 89.50 86 TYR A N 1
ATOM 691 C CA . TYR A 1 86 ? 4.003 10.746 1.390 1.00 89.50 86 TYR A CA 1
ATOM 692 C C . TYR A 1 86 ? 2.771 11.476 0.843 1.00 89.50 86 TYR A C 1
ATOM 694 O O . TYR A 1 86 ? 1.746 10.890 0.482 1.00 89.50 86 TYR A O 1
ATOM 702 N N . TRP A 1 87 ? 2.890 12.800 0.753 1.00 85.75 87 TRP A N 1
ATOM 703 C CA . TRP A 1 87 ? 1.929 13.656 0.061 1.00 85.75 87 TRP A CA 1
ATOM 704 C C . TRP A 1 87 ? 2.381 13.890 -1.393 1.00 85.75 87 TRP A C 1
ATOM 706 O O . TRP A 1 87 ? 3.497 14.355 -1.631 1.00 85.75 87 TRP A O 1
ATOM 716 N N . GLY A 1 88 ? 1.529 13.545 -2.360 1.00 74.56 88 GLY A N 1
ATOM 717 C CA . GLY A 1 88 ? 1.862 13.512 -3.792 1.00 74.56 88 GLY A CA 1
ATOM 718 C C . GLY A 1 88 ? 2.215 12.105 -4.287 1.00 74.56 88 GLY A C 1
ATOM 719 O O . GLY A 1 88 ? 2.073 11.125 -3.554 1.00 74.56 88 GLY A O 1
ATOM 720 N N . TRP A 1 89 ? 2.640 11.999 -5.547 1.00 63.81 89 TRP A N 1
ATOM 721 C CA . TRP A 1 89 ? 2.919 10.709 -6.178 1.00 63.81 89 TRP A CA 1
ATOM 722 C C . TRP A 1 89 ? 4.378 10.272 -5.987 1.00 63.81 89 TRP A C 1
ATOM 724 O O . TRP A 1 89 ? 5.309 10.960 -6.401 1.00 63.81 89 TRP A O 1
ATOM 734 N N . GLY A 1 90 ? 4.584 9.069 -5.448 1.00 74.06 90 GLY A N 1
ATOM 735 C CA . GLY A 1 90 ? 5.820 8.310 -5.619 1.00 74.06 90 GLY A CA 1
ATOM 736 C C . GLY A 1 90 ? 6.752 8.214 -4.412 1.00 74.06 90 GLY A C 1
ATOM 737 O O . GLY A 1 90 ? 6.952 9.164 -3.659 1.00 74.06 90 GLY A O 1
ATOM 738 N N . GLY A 1 91 ? 7.384 7.042 -4.313 1.00 83.81 91 GLY A N 1
ATOM 739 C CA . GLY A 1 91 ? 8.370 6.670 -3.296 1.00 83.81 91 GLY A CA 1
ATOM 740 C C . GLY A 1 91 ? 7.774 5.903 -2.114 1.00 83.81 91 GLY A C 1
ATOM 741 O O . GLY A 1 91 ? 8.488 5.151 -1.461 1.00 83.81 91 GLY A O 1
ATOM 742 N N . GLU A 1 92 ? 6.468 5.994 -1.872 1.00 91.62 92 GLU A N 1
ATOM 743 C CA . GLU A 1 92 ? 5.825 5.298 -0.757 1.00 91.62 92 GLU A CA 1
ATOM 744 C C . GLU A 1 92 ? 5.914 3.775 -0.906 1.00 91.62 92 GLU A C 1
ATOM 746 O O . GLU A 1 92 ? 6.202 3.079 0.060 1.00 91.62 92 GLU A O 1
ATOM 751 N N . ASP A 1 93 ? 5.759 3.252 -2.126 1.00 92.62 93 ASP A N 1
ATOM 752 C CA . ASP A 1 93 ? 5.848 1.808 -2.377 1.00 92.62 93 ASP A CA 1
ATOM 753 C C . ASP A 1 93 ? 7.275 1.267 -2.156 1.00 92.62 93 ASP A C 1
ATOM 755 O O . ASP A 1 93 ? 7.457 0.138 -1.701 1.00 92.62 93 ASP A O 1
ATOM 759 N N . ASP A 1 94 ? 8.301 2.072 -2.461 1.00 91.19 94 ASP A N 1
ATOM 760 C CA . ASP A 1 94 ? 9.704 1.708 -2.227 1.00 91.19 94 ASP A CA 1
ATOM 761 C C . ASP A 1 94 ? 10.066 1.789 -0.733 1.00 91.19 94 ASP A C 1
ATOM 763 O O . ASP A 1 94 ? 10.852 0.971 -0.243 1.00 91.19 94 ASP A O 1
ATOM 767 N N . ASP A 1 95 ? 9.471 2.736 0.001 1.00 94.12 95 ASP A N 1
ATOM 768 C CA . ASP A 1 95 ? 9.547 2.816 1.463 1.00 94.12 95 ASP A CA 1
ATOM 769 C C . ASP A 1 95 ? 8.952 1.545 2.084 1.00 94.12 95 ASP A C 1
ATOM 771 O O . ASP A 1 95 ? 9.638 0.839 2.821 1.00 94.12 95 ASP A O 1
ATOM 775 N N . ILE A 1 96 ? 7.738 1.160 1.674 1.00 96.06 96 ILE A N 1
ATOM 776 C CA . ILE A 1 96 ? 7.068 -0.063 2.138 1.00 96.06 96 ILE A CA 1
ATOM 777 C C . ILE A 1 96 ? 7.923 -1.302 1.847 1.00 96.06 96 ILE A C 1
ATOM 779 O O . ILE A 1 96 ? 8.190 -2.089 2.756 1.00 96.06 96 ILE A O 1
ATOM 783 N N . ALA A 1 97 ? 8.428 -1.458 0.617 1.00 95.75 97 ALA A N 1
ATOM 784 C CA . ALA A 1 97 ? 9.317 -2.567 0.260 1.00 95.75 97 ALA A CA 1
ATOM 785 C C . ALA A 1 97 ? 10.571 -2.622 1.153 1.00 95.75 97 ALA A C 1
ATOM 787 O O . ALA A 1 97 ? 11.064 -3.696 1.512 1.00 95.75 97 ALA A O 1
ATOM 788 N N . THR A 1 98 ? 11.084 -1.456 1.546 1.00 95.00 98 THR A N 1
ATOM 789 C CA . THR A 1 98 ? 12.233 -1.342 2.446 1.00 95.00 98 THR A CA 1
ATOM 790 C C . THR A 1 98 ? 11.875 -1.736 3.870 1.00 95.00 98 THR A C 1
ATOM 792 O O . THR A 1 98 ? 12.654 -2.459 4.489 1.00 95.00 98 THR A O 1
ATOM 795 N N . ARG A 1 99 ? 10.698 -1.350 4.376 1.00 97.31 99 ARG A N 1
ATOM 796 C CA . ARG A 1 99 ? 10.203 -1.784 5.693 1.00 97.31 99 ARG A CA 1
ATOM 797 C C . ARG A 1 99 ? 10.048 -3.296 5.773 1.00 97.31 99 ARG A C 1
ATOM 799 O O . ARG A 1 99 ? 10.511 -3.887 6.741 1.00 97.31 99 ARG A O 1
ATOM 806 N N . VAL A 1 100 ? 9.492 -3.928 4.734 1.00 97.50 100 VAL A N 1
ATOM 807 C CA . VAL A 1 100 ? 9.384 -5.398 4.640 1.00 97.50 100 VAL A CA 1
ATOM 808 C C . VAL A 1 100 ? 10.755 -6.048 4.838 1.00 97.50 100 VAL A C 1
ATOM 810 O O . VAL A 1 100 ? 10.908 -6.932 5.680 1.00 97.50 100 VAL A O 1
ATOM 813 N N . ARG A 1 101 ? 11.779 -5.545 4.136 1.00 95.69 101 ARG A N 1
ATOM 814 C CA . ARG A 1 101 ? 13.160 -6.025 4.275 1.00 95.69 101 ARG A CA 1
ATOM 815 C C . ARG A 1 101 ? 13.740 -5.764 5.670 1.00 95.69 101 ARG A C 1
ATOM 817 O O . ARG A 1 101 ? 14.407 -6.639 6.214 1.00 95.69 101 ARG A O 1
ATOM 824 N N . LEU A 1 102 ? 13.529 -4.574 6.236 1.00 95.38 102 LEU A N 1
ATOM 825 C CA . LEU A 1 102 ? 14.036 -4.203 7.566 1.00 95.38 102 LEU A CA 1
ATOM 826 C C . LEU A 1 102 ? 13.386 -5.024 8.686 1.00 95.38 102 LEU A C 1
ATOM 828 O O . LEU A 1 102 ? 14.053 -5.353 9.660 1.00 95.38 102 LEU A O 1
ATOM 832 N N . ALA A 1 103 ? 12.130 -5.431 8.50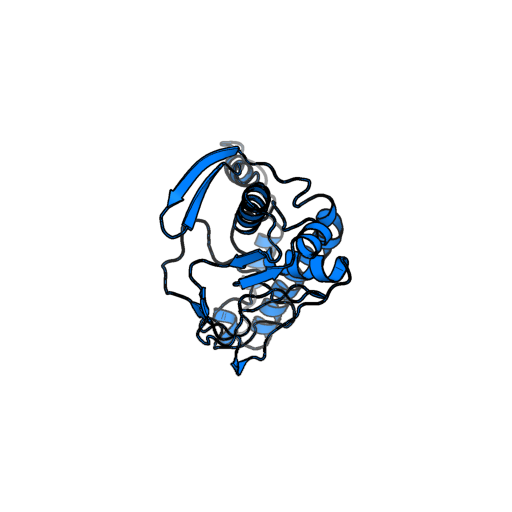9 1.00 96.88 103 ALA A N 1
ATOM 833 C CA . ALA A 1 103 ? 11.420 -6.351 9.391 1.00 96.88 103 ALA A CA 1
ATOM 834 C C . ALA A 1 103 ? 11.825 -7.831 9.206 1.00 96.88 103 ALA A C 1
ATOM 836 O O . ALA A 1 103 ? 11.224 -8.722 9.814 1.00 96.88 103 ALA A O 1
ATOM 837 N N . GLY A 1 104 ? 12.822 -8.114 8.357 1.00 96.94 104 GLY A N 1
ATOM 838 C CA . GLY A 1 104 ? 13.334 -9.462 8.103 1.00 96.94 104 GLY A CA 1
ATOM 839 C C . GLY A 1 104 ? 12.436 -10.327 7.215 1.00 96.94 104 GLY A C 1
ATOM 840 O O . GLY A 1 104 ? 12.618 -11.541 7.177 1.00 96.94 104 GLY A O 1
ATOM 841 N N . MET A 1 105 ? 11.472 -9.730 6.512 1.00 97.88 105 MET A N 1
ATOM 842 C CA . MET A 1 105 ? 10.577 -10.428 5.588 1.00 97.88 105 MET A CA 1
ATOM 843 C C . MET A 1 105 ? 11.030 -10.238 4.135 1.00 97.88 105 MET A C 1
ATOM 845 O O . MET A 1 105 ? 11.833 -9.358 3.808 1.00 97.88 105 MET A O 1
ATOM 849 N N . LYS A 1 106 ? 10.515 -11.080 3.239 1.00 96.94 106 LYS A N 1
ATOM 850 C CA . LYS A 1 106 ? 10.722 -10.985 1.789 1.00 96.94 106 LYS A CA 1
ATOM 851 C C . LYS A 1 106 ? 9.407 -10.632 1.102 1.00 96.94 106 LYS A C 1
ATOM 853 O O . LYS A 1 106 ? 8.346 -10.687 1.707 1.00 96.94 106 LYS A O 1
ATOM 858 N N . ILE A 1 107 ? 9.485 -10.259 -0.172 1.00 97.94 107 ILE A N 1
ATOM 859 C CA . ILE A 1 107 ? 8.298 -10.051 -1.003 1.00 97.94 107 ILE A CA 1
ATOM 860 C C . ILE A 1 107 ? 8.006 -11.356 -1.744 1.00 97.94 107 ILE A C 1
ATOM 862 O O . ILE A 1 107 ? 8.795 -11.765 -2.599 1.00 97.94 107 ILE A O 1
ATOM 866 N N . ALA A 1 108 ? 6.879 -11.991 -1.429 1.00 97.69 108 ALA A N 1
ATOM 867 C CA . ALA A 1 108 ? 6.351 -13.126 -2.177 1.00 97.69 108 ALA A CA 1
ATOM 868 C C . ALA A 1 108 ? 5.636 -12.636 -3.444 1.00 97.69 108 ALA A C 1
ATOM 870 O O . ALA A 1 108 ? 5.004 -11.577 -3.448 1.00 97.69 108 ALA A O 1
ATOM 871 N N . ARG A 1 109 ? 5.734 -13.390 -4.543 1.00 97.50 109 ARG A N 1
ATOM 872 C CA . ARG A 1 109 ? 5.085 -13.050 -5.818 1.00 97.50 109 ARG A CA 1
ATOM 873 C C . ARG A 1 109 ? 4.522 -14.302 -6.486 1.00 97.50 109 ARG A C 1
ATOM 875 O O . ARG A 1 109 ? 5.209 -15.324 -6.477 1.00 97.50 109 ARG A O 1
ATOM 882 N N . PRO A 1 110 ? 3.322 -14.235 -7.088 1.00 96.88 110 PRO A N 1
ATOM 883 C CA . PRO A 1 110 ? 2.870 -15.282 -7.991 1.00 96.88 110 PRO A CA 1
ATOM 884 C C . PRO A 1 110 ? 3.761 -15.331 -9.248 1.00 96.88 110 PRO A C 1
ATOM 886 O O . PRO A 1 110 ? 4.455 -14.353 -9.557 1.00 96.88 110 PRO A O 1
ATOM 889 N N . PRO A 1 111 ? 3.725 -16.439 -10.007 1.00 95.75 111 PRO A N 1
ATOM 890 C CA . PRO A 1 111 ? 4.318 -16.499 -11.337 1.00 95.75 111 PRO A CA 1
ATOM 891 C C . PRO A 1 111 ? 3.822 -15.355 -12.223 1.00 95.75 111 PRO A C 1
ATOM 893 O O . PRO A 1 111 ? 2.656 -14.964 -12.148 1.00 95.75 111 PRO A O 1
ATOM 896 N N . VAL A 1 112 ? 4.693 -14.852 -13.103 1.00 94.06 112 VAL A N 1
ATOM 897 C CA . VAL A 1 112 ? 4.348 -13.764 -14.033 1.00 94.06 112 VAL A CA 1
ATOM 898 C C . VAL A 1 112 ? 3.116 -14.121 -14.862 1.00 94.06 112 VAL A C 1
ATOM 900 O O . VAL A 1 112 ? 2.237 -13.288 -14.967 1.00 94.06 112 VAL A O 1
ATOM 903 N N . SER A 1 113 ? 2.981 -15.363 -15.332 1.00 93.94 113 SER A N 1
ATOM 904 C CA . SER A 1 113 ? 1.813 -15.840 -16.094 1.00 93.94 113 SER A CA 1
ATOM 905 C C . SER A 1 113 ? 0.468 -15.764 -15.351 1.00 93.94 113 SER A C 1
ATOM 907 O O . SER A 1 113 ? -0.584 -15.846 -15.981 1.00 93.94 113 SER A O 1
ATOM 909 N N . ILE A 1 114 ? 0.491 -15.622 -14.023 1.00 96.50 114 ILE A N 1
ATOM 910 C CA . ILE A 1 114 ? -0.696 -15.521 -13.165 1.00 96.50 114 ILE A CA 1
ATOM 911 C C . ILE A 1 114 ? -0.888 -14.078 -12.679 1.00 96.50 114 ILE A C 1
ATOM 913 O O . ILE A 1 114 ? -2.005 -13.575 -12.648 1.00 96.50 114 ILE A O 1
ATOM 917 N N . GLY A 1 115 ? 0.197 -13.379 -12.334 1.00 96.81 115 GLY A N 1
ATOM 918 C CA . GLY A 1 115 ? 0.184 -12.031 -11.753 1.00 96.81 115 GLY A CA 1
ATOM 919 C C . GLY A 1 115 ? -0.146 -10.882 -12.717 1.00 96.81 115 GLY A C 1
ATOM 920 O O . GLY A 1 115 ? 0.383 -9.781 -12.531 1.00 96.81 115 GLY A O 1
ATOM 921 N N . HIS A 1 116 ? -0.951 -11.125 -13.757 1.00 97.19 116 HIS A N 1
ATOM 922 C CA . HIS A 1 116 ? -1.344 -10.119 -14.748 1.00 97.19 116 HIS A CA 1
ATOM 923 C C . HIS A 1 116 ? -2.440 -9.197 -14.214 1.00 97.19 116 HIS A C 1
ATOM 925 O O . HIS A 1 116 ? -3.435 -9.655 -13.651 1.00 97.19 116 HIS A O 1
ATOM 931 N N . TYR A 1 117 ? -2.261 -7.894 -14.430 1.00 98.00 117 TYR A N 1
ATOM 932 C CA . TYR A 1 117 ? -3.241 -6.869 -14.086 1.00 98.00 117 TYR A CA 1
ATOM 933 C C . TYR A 1 117 ? -3.458 -5.874 -15.221 1.00 98.00 117 TYR A C 1
ATOM 935 O O . TYR A 1 117 ? -2.518 -5.359 -15.844 1.00 98.00 117 TYR A O 1
ATOM 943 N N . LYS A 1 118 ? -4.724 -5.497 -15.385 1.00 96.75 118 LYS A N 1
ATOM 944 C CA . LYS A 1 118 ? -5.158 -4.407 -16.243 1.00 96.75 118 LYS A CA 1
ATOM 945 C C . LYS A 1 118 ? -5.370 -3.139 -15.430 1.00 96.75 118 LYS A C 1
ATOM 947 O O . LYS A 1 118 ? -6.220 -3.107 -14.551 1.00 96.75 118 LYS A O 1
ATOM 952 N N . MET A 1 119 ? -4.664 -2.071 -15.789 1.00 93.88 119 MET A N 1
ATOM 953 C CA . MET A 1 119 ? -5.010 -0.721 -15.354 1.00 93.88 119 MET A CA 1
ATOM 954 C C . MET A 1 119 ? -6.154 -0.165 -16.209 1.00 93.88 119 MET A C 1
ATOM 956 O O . MET A 1 119 ? -6.012 -0.018 -17.432 1.00 93.88 119 MET A O 1
ATOM 960 N N . VAL A 1 120 ? -7.272 0.155 -15.560 1.00 93.06 120 VAL A N 1
ATOM 961 C CA . VAL A 1 120 ? -8.390 0.912 -16.122 1.00 93.06 120 VAL A CA 1
ATOM 962 C C . VAL A 1 120 ? -7.896 2.318 -16.444 1.00 93.06 120 VAL A C 1
ATOM 964 O O . VAL A 1 120 ? -7.278 2.991 -15.624 1.00 93.06 120 VAL A O 1
ATOM 967 N N . LYS A 1 121 ? -8.126 2.774 -17.677 1.00 87.81 121 LYS A N 1
ATOM 968 C CA . LYS A 1 121 ? -7.635 4.084 -18.112 1.00 87.81 121 LYS A CA 1
ATOM 969 C C . LYS A 1 121 ? -8.429 5.194 -17.425 1.00 87.81 121 LYS A C 1
ATOM 971 O O . LYS A 1 121 ? -9.646 5.252 -17.567 1.00 87.81 121 LYS A O 1
ATOM 976 N N . HIS A 1 122 ? -7.726 6.123 -16.790 1.00 81.44 122 HIS A N 1
ATOM 977 C CA . HIS A 1 122 ? -8.295 7.352 -16.246 1.00 81.44 122 HIS A CA 1
ATOM 978 C C . HIS A 1 122 ? -7.395 8.552 -16.583 1.00 81.44 122 HIS A C 1
ATOM 980 O O . HIS A 1 122 ? -6.235 8.392 -16.974 1.00 81.44 122 HIS A O 1
ATOM 986 N N . LYS A 1 123 ? -7.937 9.772 -16.492 1.00 77.50 123 LYS A N 1
ATOM 987 C CA . LYS A 1 123 ? -7.124 10.995 -16.583 1.00 77.50 123 LYS A CA 1
ATOM 988 C C . LYS A 1 123 ? -6.360 11.163 -15.268 1.00 77.50 123 LYS A C 1
ATOM 990 O O . LYS A 1 123 ? -6.894 10.827 -14.216 1.00 77.50 123 LYS A O 1
ATOM 995 N N . SER A 1 124 ? -5.135 11.681 -15.319 1.00 68.81 124 SER A N 1
ATOM 996 C CA . SER A 1 124 ? -4.391 12.011 -14.100 1.00 68.81 124 SER A CA 1
ATOM 997 C C . SER A 1 124 ? -5.143 13.070 -13.294 1.00 68.81 124 SER A C 1
ATOM 999 O O . SER A 1 124 ? -5.510 14.116 -13.835 1.00 68.81 124 SER A O 1
ATOM 1001 N N . ASP A 1 125 ? -5.356 12.799 -12.009 1.00 64.81 125 ASP A N 1
ATOM 1002 C CA . ASP A 1 125 ? -5.971 13.757 -11.094 1.00 64.81 125 ASP A CA 1
ATOM 1003 C C . ASP A 1 125 ? -4.996 14.887 -10.740 1.00 64.81 125 ASP A C 1
ATOM 1005 O O . ASP A 1 125 ? -3.775 14.703 -10.707 1.00 64.81 125 ASP A O 1
ATOM 1009 N N . LYS A 1 126 ? -5.537 16.074 -10.443 1.00 63.75 126 LYS A N 1
ATOM 1010 C CA . LYS A 1 126 ? -4.747 17.215 -9.950 1.00 63.75 126 LYS A CA 1
ATOM 1011 C C . LYS A 1 126 ? -4.059 16.837 -8.629 1.00 63.75 126 LYS A C 1
ATOM 1013 O O . LYS A 1 126 ? -4.732 16.348 -7.725 1.00 63.75 126 LYS A O 1
ATOM 1018 N N . GLY A 1 127 ? -2.752 17.087 -8.500 1.00 60.94 127 GLY A N 1
ATOM 1019 C CA . GLY A 1 127 ? -1.958 16.701 -7.321 1.00 60.94 127 GLY A CA 1
ATOM 1020 C C . GLY A 1 127 ? -1.317 15.306 -7.390 1.00 60.94 127 GLY A C 1
ATOM 1021 O O . GLY A 1 127 ? -0.619 14.911 -6.454 1.00 60.94 127 GLY A O 1
ATOM 1022 N N . ASN A 1 128 ? -1.538 14.568 -8.485 1.00 61.72 128 ASN A N 1
ATOM 1023 C CA . ASN A 1 128 ? -0.867 13.305 -8.808 1.00 61.72 128 ASN A CA 1
ATOM 1024 C C . ASN A 1 128 ? 0.115 13.477 -9.983 1.00 61.72 128 ASN A C 1
ATOM 1026 O O . ASN A 1 128 ? 0.259 12.576 -10.813 1.00 61.72 128 ASN A O 1
ATOM 1030 N N . GLU A 1 129 ? 0.763 14.640 -10.107 1.00 69.50 129 GLU A N 1
ATOM 1031 C CA . GLU A 1 129 ? 1.756 14.870 -11.157 1.00 69.50 129 GLU A CA 1
ATOM 1032 C C . GLU A 1 129 ? 2.879 13.817 -11.077 1.00 69.50 129 GLU A C 1
ATOM 1034 O O . GLU A 1 129 ? 3.343 13.465 -9.989 1.00 69.50 129 GLU A O 1
ATOM 1039 N N . GLU A 1 130 ? 3.315 13.293 -12.234 1.00 63.28 130 GLU A N 1
ATOM 1040 C CA . GLU A 1 130 ? 4.392 12.298 -12.286 1.00 63.28 130 GLU A CA 1
ATOM 1041 C C . GLU A 1 130 ? 5.645 12.859 -11.598 1.00 63.28 130 GLU A C 1
ATOM 1043 O O . GLU A 1 130 ? 6.210 13.868 -12.015 1.00 63.28 130 GLU A O 1
ATOM 1048 N N . ASN A 1 131 ? 6.113 12.165 -10.563 1.00 65.62 131 ASN A N 1
ATOM 1049 C CA . ASN A 1 131 ? 7.362 12.488 -9.892 1.00 65.62 131 ASN A CA 1
ATOM 1050 C C . ASN A 1 131 ? 8.529 12.158 -10.833 1.00 65.62 131 ASN A C 1
ATOM 1052 O O . ASN A 1 131 ? 8.775 10.971 -11.094 1.00 65.62 131 ASN A O 1
ATOM 1056 N N . PRO A 1 132 ? 9.271 13.172 -11.321 1.00 59.91 132 PRO A N 1
ATOM 1057 C CA . PRO A 1 132 ? 10.340 12.979 -12.297 1.00 59.91 132 PRO A CA 1
ATOM 1058 C C . PRO A 1 132 ? 11.548 12.237 -11.711 1.00 59.91 132 PRO A C 1
ATOM 1060 O O . PRO A 1 132 ? 12.440 11.843 -12.454 1.00 59.91 132 PRO A O 1
ATOM 1063 N N . HIS A 1 133 ? 11.591 12.049 -10.390 1.00 62.06 133 HIS A N 1
ATOM 1064 C CA . HIS A 1 133 ? 12.658 11.344 -9.687 1.00 62.06 133 HIS A CA 1
ATOM 1065 C C . HIS A 1 133 ? 12.347 9.864 -9.433 1.00 62.06 133 HIS A C 1
ATOM 1067 O O . HIS A 1 133 ? 13.222 9.136 -8.972 1.00 62.06 133 HIS A O 1
ATOM 1073 N N . ARG A 1 134 ? 11.122 9.399 -9.726 1.00 62.72 134 ARG A N 1
ATOM 1074 C CA . ARG A 1 134 ? 10.724 7.995 -9.516 1.00 62.72 134 ARG A CA 1
ATOM 1075 C C . ARG A 1 134 ? 11.157 7.082 -10.667 1.00 62.72 134 ARG A C 1
ATOM 1077 O O . ARG A 1 134 ? 11.433 5.906 -10.460 1.00 62.72 134 ARG A O 1
ATOM 1084 N N . TRP A 1 135 ? 11.197 7.613 -11.881 1.00 63.03 135 TRP A N 1
ATOM 1085 C CA . TRP A 1 135 ? 11.534 6.896 -13.107 1.00 63.03 135 TRP A CA 1
ATOM 1086 C C . TRP A 1 135 ? 12.469 7.767 -13.943 1.00 63.03 135 TRP A C 1
ATOM 1088 O O . TRP A 1 135 ? 12.385 8.993 -13.888 1.00 63.03 135 TRP A O 1
ATOM 1098 N N . ALA A 1 136 ? 13.346 7.150 -14.736 1.00 56.47 136 ALA A N 1
ATOM 1099 C CA . ALA A 1 136 ? 14.084 7.902 -15.742 1.00 56.47 136 ALA A CA 1
ATOM 1100 C C . ALA A 1 136 ? 13.076 8.538 -16.718 1.00 56.47 136 ALA A C 1
ATOM 1102 O O . ALA A 1 136 ? 12.251 7.797 -17.262 1.00 56.47 136 ALA A O 1
ATOM 1103 N N . PRO A 1 137 ? 13.105 9.867 -16.943 1.00 57.66 137 PRO A N 1
ATOM 1104 C CA . PRO A 1 137 ? 12.095 10.579 -17.719 1.00 57.66 137 PRO A CA 1
ATOM 1105 C C . PRO A 1 137 ? 11.809 9.970 -19.095 1.00 57.66 137 PRO A C 1
ATOM 1107 O O . PRO A 1 137 ? 12.659 9.336 -19.711 1.00 57.66 137 PRO A O 1
ATOM 1110 N N . ARG A 1 138 ? 10.619 10.224 -19.648 1.00 56.50 138 ARG A N 1
ATOM 1111 C CA . ARG A 1 138 ? 10.105 9.476 -20.817 1.00 56.50 138 ARG A CA 1
ATOM 1112 C C . ARG A 1 138 ? 10.961 9.712 -22.048 1.00 56.50 138 ARG A C 1
ATOM 1114 O O . ARG A 1 138 ? 11.163 8.797 -22.841 1.00 56.50 138 ARG A O 1
ATOM 1121 N N . TRP A 1 139 ? 11.490 10.931 -22.143 1.00 59.62 139 TRP A N 1
ATOM 1122 C CA . TRP A 1 139 ? 12.432 11.366 -23.163 1.00 59.62 139 TRP A CA 1
ATOM 1123 C C . TRP A 1 139 ? 13.761 10.596 -23.105 1.00 59.62 139 TRP A C 1
ATOM 1125 O O . TRP A 1 139 ? 14.384 10.390 -24.141 1.00 59.62 139 TRP A O 1
ATOM 1135 N N . ALA A 1 140 ? 14.166 10.088 -21.935 1.00 56.88 140 ALA A N 1
ATOM 1136 C CA . ALA A 1 140 ? 15.408 9.336 -21.768 1.00 56.88 140 ALA A CA 1
ATOM 1137 C C . ALA A 1 140 ? 15.394 7.990 -22.515 1.00 56.88 140 ALA A C 1
ATOM 1139 O O . ALA A 1 140 ? 16.454 7.470 -22.856 1.00 56.88 140 ALA A O 1
ATOM 1140 N N . ARG A 1 141 ? 14.209 7.443 -22.839 1.00 61.25 141 ARG A N 1
ATOM 1141 C CA . ARG A 1 141 ? 14.072 6.182 -23.595 1.00 61.25 141 ARG A CA 1
ATOM 1142 C C . ARG A 1 141 ? 14.520 6.282 -25.058 1.00 61.25 141 ARG A C 1
ATOM 1144 O O . ARG A 1 141 ? 14.850 5.254 -25.636 1.00 61.25 141 ARG A O 1
ATOM 1151 N N . GLY A 1 142 ? 14.564 7.491 -25.622 1.00 64.31 142 GLY A N 1
ATOM 1152 C CA . GLY A 1 142 ? 15.088 7.773 -26.967 1.00 64.31 142 GLY A CA 1
ATOM 1153 C C . GLY A 1 142 ? 16.327 8.674 -26.970 1.00 64.31 142 GLY A C 1
ATOM 1154 O O . GLY A 1 142 ? 16.738 9.139 -28.028 1.00 64.31 142 GLY A O 1
ATOM 1155 N N . ALA A 1 143 ? 16.899 8.965 -25.798 1.00 71.88 143 ALA A N 1
ATOM 1156 C CA . ALA A 1 143 ? 18.036 9.867 -25.665 1.00 71.88 143 ALA A CA 1
ATOM 1157 C C . ALA A 1 143 ? 19.377 9.155 -25.928 1.00 71.88 143 ALA A C 1
ATOM 1159 O O . ALA A 1 143 ? 19.485 7.942 -25.721 1.00 71.88 143 ALA A O 1
ATOM 1160 N N . PRO A 1 144 ? 20.436 9.901 -26.299 1.00 79.44 144 PRO A N 1
ATOM 1161 C CA . PRO A 1 144 ? 21.790 9.363 -26.370 1.00 79.44 144 PRO A CA 1
ATOM 1162 C C . PRO A 1 144 ? 22.209 8.709 -25.047 1.00 79.44 144 PRO A C 1
ATOM 1164 O O . PRO A 1 144 ? 21.856 9.195 -23.969 1.00 79.44 144 PRO A O 1
ATOM 1167 N N . ALA A 1 145 ? 23.021 7.648 -25.120 1.00 77.25 145 ALA A N 1
ATOM 1168 C CA . ALA A 1 145 ? 23.384 6.806 -23.974 1.00 77.25 145 ALA A CA 1
ATOM 1169 C C . ALA A 1 145 ? 23.859 7.592 -22.734 1.00 77.25 145 ALA A C 1
ATOM 1171 O O . ALA A 1 145 ? 23.476 7.264 -21.615 1.00 77.25 145 ALA A O 1
ATOM 1172 N N . ARG A 1 146 ? 24.627 8.676 -22.922 1.00 75.38 146 ARG A N 1
ATOM 1173 C CA . ARG A 1 146 ? 25.084 9.556 -21.830 1.00 75.38 146 ARG A CA 1
ATOM 1174 C C . ARG A 1 146 ? 23.944 10.274 -21.101 1.00 75.38 146 ARG A C 1
ATOM 1176 O O . ARG A 1 146 ? 23.957 10.347 -19.876 1.00 75.38 146 ARG A O 1
ATOM 1183 N N . ALA A 1 147 ? 22.969 10.802 -21.837 1.00 66.44 147 ALA A N 1
ATOM 1184 C CA . ALA A 1 147 ? 21.832 11.512 -21.256 1.00 66.44 147 ALA A CA 1
ATOM 1185 C C . ALA A 1 147 ? 20.874 10.543 -20.545 1.00 66.44 147 ALA A C 1
ATOM 1187 O O . ALA A 1 147 ? 20.364 10.857 -19.471 1.00 66.44 147 ALA A O 1
ATOM 1188 N N . ARG A 1 148 ? 20.705 9.334 -21.098 1.00 69.25 148 ARG A N 1
ATOM 1189 C CA . ARG A 1 148 ? 19.986 8.240 -20.438 1.00 69.25 148 ARG A CA 1
ATOM 1190 C C . ARG A 1 148 ? 20.676 7.805 -19.140 1.00 69.25 148 ARG A C 1
ATOM 1192 O O . ARG A 1 148 ? 20.022 7.762 -18.108 1.00 69.25 148 ARG A O 1
ATOM 1199 N N . ALA A 1 149 ? 21.994 7.607 -19.160 1.00 71.75 149 ALA A N 1
ATOM 1200 C CA . ALA A 1 149 ? 22.765 7.254 -17.967 1.00 71.75 149 ALA A CA 1
ATOM 1201 C C . ALA A 1 149 ? 22.671 8.321 -16.859 1.00 71.75 149 ALA A C 1
ATOM 1203 O O . ALA A 1 149 ? 22.553 7.981 -15.686 1.00 71.75 149 ALA A O 1
ATOM 1204 N N . ALA A 1 150 ? 22.672 9.611 -17.215 1.00 70.12 150 ALA A N 1
ATOM 1205 C CA . ALA A 1 150 ? 22.486 10.694 -16.249 1.00 70.12 150 ALA A CA 1
ATOM 1206 C C . ALA A 1 150 ? 21.077 10.692 -15.624 1.00 70.12 150 ALA A C 1
ATOM 1208 O O . ALA A 1 150 ? 20.938 10.869 -14.413 1.00 70.12 150 ALA A O 1
ATOM 1209 N N . ALA A 1 151 ? 20.037 10.458 -16.431 1.00 64.69 151 ALA A N 1
ATOM 1210 C CA . ALA A 1 151 ? 18.661 10.304 -15.959 1.00 64.69 151 ALA A CA 1
ATOM 1211 C C . ALA A 1 151 ? 18.493 9.089 -15.027 1.00 64.69 151 ALA A C 1
ATOM 1213 O O . ALA A 1 151 ? 17.898 9.214 -13.955 1.00 64.69 151 ALA A O 1
ATOM 1214 N N . ASP A 1 152 ? 19.064 7.943 -15.401 1.00 68.06 152 ASP A N 1
ATOM 1215 C CA . ASP A 1 152 ? 19.055 6.720 -14.595 1.00 68.06 152 ASP A CA 1
ATOM 1216 C C . ASP A 1 152 ? 19.808 6.925 -13.264 1.00 68.06 152 ASP A C 1
ATOM 1218 O O . ASP A 1 152 ? 19.335 6.510 -12.201 1.00 68.06 152 ASP A O 1
ATOM 1222 N N . ALA A 1 153 ? 20.943 7.634 -13.282 1.00 67.38 153 ALA A N 1
ATOM 1223 C CA . ALA A 1 153 ? 21.713 7.967 -12.082 1.00 67.38 153 ALA A CA 1
ATOM 1224 C C . ALA A 1 153 ? 20.950 8.904 -11.128 1.00 67.38 153 ALA A C 1
ATOM 1226 O O . ALA A 1 153 ? 20.980 8.703 -9.914 1.00 67.38 153 ALA A O 1
ATOM 1227 N N . LEU A 1 154 ? 20.226 9.898 -11.656 1.00 63.69 154 LEU A N 1
ATOM 1228 C CA . LEU A 1 154 ? 19.374 10.792 -10.861 1.00 63.69 154 LEU A CA 1
ATOM 1229 C C . LEU A 1 154 ? 18.228 10.036 -10.176 1.00 63.69 154 LEU A C 1
ATOM 1231 O O . LEU A 1 154 ? 18.004 10.233 -8.981 1.00 63.69 154 LEU A O 1
ATOM 1235 N N . ALA A 1 155 ? 17.540 9.151 -10.902 1.00 65.88 155 ALA A N 1
ATOM 1236 C CA . ALA A 1 155 ? 16.491 8.303 -10.332 1.00 65.88 155 ALA A CA 1
ATOM 1237 C C . ALA A 1 155 ? 17.059 7.347 -9.266 1.00 65.88 155 ALA A C 1
ATOM 1239 O O . ALA A 1 155 ? 16.477 7.176 -8.195 1.00 65.88 155 ALA A O 1
ATOM 1240 N N . THR A 1 156 ? 18.248 6.787 -9.512 1.00 68.62 156 THR A N 1
ATOM 1241 C CA . THR A 1 156 ? 18.955 5.928 -8.549 1.00 68.62 156 THR A CA 1
ATOM 1242 C C . THR A 1 156 ? 19.332 6.689 -7.277 1.00 68.62 156 THR A C 1
ATOM 1244 O O . THR A 1 156 ? 19.142 6.172 -6.178 1.00 68.62 156 THR A O 1
ATOM 1247 N N . ARG A 1 157 ? 19.814 7.931 -7.398 1.00 70.94 157 ARG A N 1
ATOM 1248 C CA . ARG A 1 157 ? 20.148 8.782 -6.248 1.00 70.94 157 ARG A CA 1
ATOM 1249 C C . ARG A 1 157 ? 18.917 9.134 -5.420 1.00 70.94 157 ARG A C 1
ATOM 1251 O O . ARG A 1 157 ? 18.943 8.954 -4.210 1.00 70.94 157 ARG A O 1
ATOM 1258 N N . ALA A 1 158 ? 17.835 9.574 -6.061 1.00 69.81 158 ALA A N 1
ATOM 1259 C CA . ALA A 1 158 ? 16.594 9.891 -5.356 1.00 69.81 158 ALA A CA 1
ATOM 1260 C C . ALA A 1 158 ? 16.033 8.670 -4.611 1.00 69.81 158 ALA A C 1
ATOM 1262 O O . ALA A 1 158 ? 15.583 8.779 -3.471 1.00 69.81 158 ALA A O 1
ATOM 1263 N N . ARG A 1 159 ? 16.131 7.485 -5.226 1.00 70.44 159 ARG A N 1
ATOM 1264 C CA . ARG A 1 159 ? 15.814 6.214 -4.572 1.00 70.44 159 ARG A CA 1
ATOM 1265 C C . ARG A 1 159 ? 16.741 5.938 -3.386 1.00 70.44 159 ARG A C 1
ATOM 1267 O O . ARG A 1 159 ? 16.267 5.489 -2.355 1.00 70.44 159 ARG A O 1
ATOM 1274 N N . PHE A 1 160 ? 18.041 6.191 -3.494 1.00 74.69 160 PHE A N 1
ATOM 1275 C CA . PHE A 1 160 ? 18.967 5.994 -2.378 1.00 74.69 160 PHE A CA 1
ATOM 1276 C C . PHE A 1 160 ? 18.644 6.910 -1.187 1.00 74.69 160 PHE A C 1
ATOM 1278 O O . PHE A 1 160 ? 18.551 6.432 -0.058 1.00 74.69 160 PHE A O 1
ATOM 1285 N N . ASP A 1 161 ? 18.386 8.195 -1.440 1.00 76.19 161 ASP A N 1
ATOM 1286 C CA . ASP A 1 161 ? 18.006 9.165 -0.403 1.00 76.19 161 ASP A CA 1
ATOM 1287 C C . ASP A 1 161 ? 16.719 8.734 0.322 1.00 76.19 161 ASP A C 1
ATOM 1289 O O . ASP A 1 161 ? 16.619 8.810 1.550 1.00 76.19 161 ASP A O 1
ATOM 1293 N N . LEU A 1 162 ? 15.759 8.196 -0.436 1.00 77.31 162 LEU A N 1
ATOM 1294 C CA . LEU A 1 162 ? 14.536 7.599 0.087 1.00 77.31 162 LEU A CA 1
ATOM 1295 C C . LEU A 1 162 ? 14.825 6.417 1.025 1.00 77.31 162 LEU A C 1
ATOM 1297 O O . LEU A 1 162 ? 14.317 6.393 2.141 1.00 77.31 162 LEU A O 1
ATOM 1301 N N . LEU A 1 163 ? 15.680 5.474 0.613 1.00 77.62 163 LEU A N 1
ATOM 1302 C CA . LEU A 1 163 ? 16.047 4.308 1.428 1.00 77.62 163 LEU A CA 1
ATOM 1303 C C . LEU A 1 163 ? 16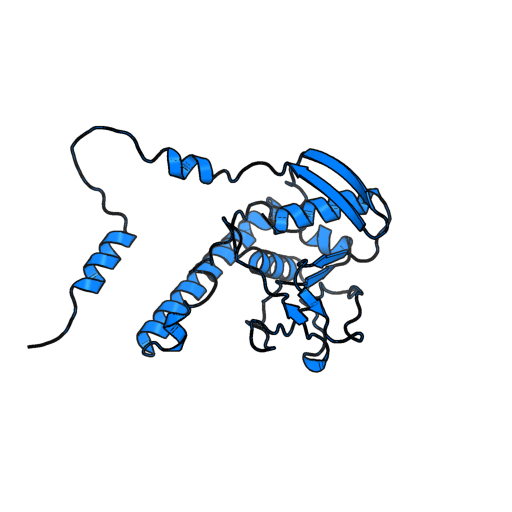.692 4.717 2.760 1.00 77.62 163 LEU A C 1
ATOM 1305 O O . LEU A 1 163 ? 16.381 4.134 3.801 1.00 77.62 163 LEU A O 1
ATOM 1309 N N . ILE A 1 164 ? 17.568 5.726 2.737 1.00 82.94 164 ILE A N 1
ATOM 1310 C CA . ILE A 1 164 ? 18.202 6.268 3.947 1.00 82.94 164 ILE A CA 1
ATOM 1311 C C . ILE A 1 164 ? 17.161 6.911 4.865 1.00 82.94 164 ILE A C 1
ATOM 1313 O O . ILE A 1 164 ? 17.201 6.702 6.080 1.00 82.94 164 ILE A O 1
ATOM 1317 N N . ARG A 1 165 ? 16.203 7.661 4.306 1.00 85.12 165 ARG A N 1
ATOM 1318 C CA . ARG A 1 165 ? 15.086 8.214 5.081 1.00 85.12 165 ARG A CA 1
ATOM 1319 C C . ARG A 1 165 ? 14.268 7.099 5.723 1.00 85.12 165 ARG A C 1
ATOM 1321 O O . ARG A 1 165 ? 14.042 7.156 6.930 1.00 85.12 165 ARG A O 1
ATOM 1328 N N . THR A 1 166 ? 13.879 6.076 4.962 1.00 86.00 166 THR A N 1
ATOM 1329 C CA . THR A 1 166 ? 13.095 4.952 5.487 1.00 86.00 166 THR A CA 1
ATOM 1330 C C . THR A 1 166 ? 13.818 4.273 6.644 1.00 86.00 166 THR A C 1
ATOM 1332 O O . THR A 1 166 ? 13.219 4.093 7.697 1.00 86.00 166 THR A O 1
ATOM 1335 N N . GLN A 1 167 ? 15.119 3.980 6.512 1.00 87.56 167 GLN A N 1
ATOM 1336 C CA . GLN A 1 167 ? 15.910 3.363 7.587 1.00 87.56 167 GLN A CA 1
ATOM 1337 C C . GLN A 1 167 ? 15.872 4.143 8.907 1.00 87.56 167 GLN A C 1
ATOM 1339 O O . GLN A 1 167 ? 15.916 3.528 9.969 1.00 87.56 167 GLN A O 1
ATOM 1344 N N . ARG A 1 168 ? 15.781 5.474 8.850 1.00 89.31 168 ARG A N 1
ATOM 1345 C CA . ARG A 1 168 ? 15.759 6.343 10.035 1.00 89.31 168 ARG A CA 1
ATOM 1346 C C . ARG A 1 168 ? 14.360 6.545 10.610 1.00 89.31 168 ARG A C 1
ATOM 1348 O O . ARG A 1 168 ? 14.221 6.699 11.819 1.00 89.31 168 ARG A O 1
ATOM 1355 N N . MET A 1 169 ? 13.348 6.579 9.746 1.00 89.62 169 MET A N 1
ATOM 1356 C CA . MET A 1 169 ? 12.023 7.092 10.096 1.00 89.62 169 MET A CA 1
ATOM 1357 C C . MET A 1 169 ? 10.956 6.011 10.255 1.00 89.62 169 MET A C 1
ATOM 1359 O O . MET A 1 169 ? 9.939 6.286 10.878 1.00 89.62 169 MET A O 1
ATOM 1363 N N . TRP A 1 170 ? 11.137 4.796 9.728 1.00 93.62 170 TRP A N 1
ATOM 1364 C CA . TRP A 1 170 ? 10.036 3.821 9.647 1.00 93.62 170 TRP A CA 1
ATOM 1365 C C . TRP A 1 170 ? 9.455 3.383 11.003 1.00 93.62 170 TRP A C 1
ATOM 1367 O O . TRP A 1 170 ? 8.278 3.038 11.089 1.00 93.62 170 TRP A O 1
ATOM 1377 N N . THR A 1 171 ? 10.249 3.436 12.075 1.00 94.94 171 THR A N 1
ATOM 1378 C CA . THR A 1 171 ? 9.783 3.162 13.444 1.00 94.94 171 THR A CA 1
ATOM 1379 C C . THR A 1 171 ? 9.007 4.329 14.064 1.00 94.94 171 THR A C 1
ATOM 1381 O O . THR A 1 171 ? 8.325 4.136 15.065 1.00 94.94 171 THR A O 1
ATOM 1384 N N . GLN A 1 172 ? 9.090 5.530 13.487 1.00 96.19 172 GLN A N 1
ATOM 1385 C CA . GLN A 1 172 ? 8.452 6.762 13.974 1.00 96.19 172 GLN A CA 1
ATOM 1386 C C . GLN A 1 172 ? 7.296 7.231 13.073 1.00 96.19 172 GLN A C 1
ATOM 1388 O O . GLN A 1 172 ? 6.382 7.900 13.545 1.00 96.19 172 GLN A O 1
ATOM 1393 N N . ASP A 1 173 ? 7.327 6.888 11.783 1.00 96.56 173 ASP A N 1
ATOM 1394 C CA . ASP A 1 173 ? 6.276 7.189 10.810 1.00 96.56 173 ASP A CA 1
ATOM 1395 C C . ASP A 1 173 ? 5.560 5.906 10.378 1.00 96.56 173 ASP A C 1
ATOM 1397 O O . ASP A 1 173 ? 6.145 5.084 9.671 1.00 96.56 173 ASP A O 1
ATOM 1401 N N . GLY A 1 174 ? 4.300 5.729 10.773 1.00 97.81 174 GLY A N 1
ATOM 1402 C CA . GLY A 1 174 ? 3.528 4.539 10.439 1.00 97.81 174 GLY A CA 1
ATOM 1403 C C . GLY A 1 174 ? 2.193 4.443 11.171 1.00 97.81 174 GLY A C 1
ATOM 1404 O O . GLY A 1 174 ? 1.559 5.449 11.486 1.00 97.81 174 GLY A O 1
ATOM 1405 N N . MET A 1 175 ? 1.752 3.229 11.485 1.00 98.12 175 MET A N 1
ATOM 1406 C CA . MET A 1 175 ? 0.524 2.992 12.254 1.00 98.12 175 MET A CA 1
ATOM 1407 C C . MET A 1 175 ? 0.559 3.663 13.627 1.00 98.12 175 MET A C 1
ATOM 1409 O O . MET A 1 175 ? -0.460 4.186 14.078 1.00 98.12 175 MET A O 1
ATOM 1413 N N . ASN A 1 176 ? 1.732 3.714 14.261 1.00 97.88 176 ASN A N 1
ATOM 1414 C CA . ASN A 1 176 ? 1.925 4.372 15.552 1.00 97.88 176 ASN A CA 1
ATOM 1415 C C . ASN A 1 176 ? 1.775 5.905 15.521 1.00 97.88 176 ASN A C 1
ATOM 1417 O O . ASN A 1 176 ? 1.480 6.497 16.556 1.00 97.88 176 ASN A O 1
ATOM 1421 N N . SER A 1 177 ? 1.941 6.548 14.364 1.00 97.69 177 SER A N 1
ATOM 1422 C CA . SER A 1 177 ? 1.812 8.002 14.192 1.00 97.69 177 SER A CA 1
ATOM 1423 C C . SER A 1 177 ? 0.607 8.407 13.337 1.00 97.69 177 SER A C 1
ATOM 1425 O O . SER A 1 177 ? 0.457 9.573 12.960 1.00 97.69 177 SER A O 1
ATOM 1427 N N . LEU A 1 178 ? -0.279 7.455 13.029 1.00 98.19 178 LEU A N 1
ATOM 1428 C CA . LEU A 1 178 ? -1.444 7.678 12.184 1.00 98.19 178 LEU A CA 1
ATOM 1429 C C . LEU A 1 178 ? -2.468 8.604 12.860 1.00 98.19 178 LEU A C 1
ATOM 1431 O O . LEU A 1 178 ? -3.157 8.219 13.807 1.00 98.19 178 LEU A O 1
ATOM 1435 N N .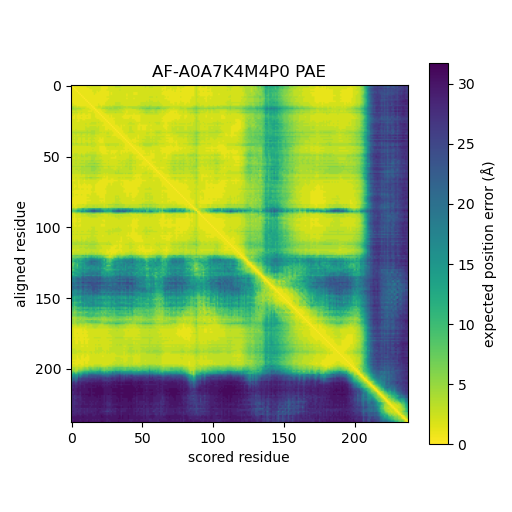 THR A 1 179 ? -2.637 9.795 12.285 1.00 97.56 179 THR A N 1
ATOM 1436 C CA . THR A 1 179 ? -3.638 10.797 12.681 1.00 97.56 179 THR A CA 1
ATOM 1437 C C . THR A 1 179 ? -4.677 11.022 11.582 1.00 97.56 179 THR A C 1
ATOM 1439 O O . THR A 1 179 ? -4.320 11.212 10.415 1.00 97.56 179 THR A O 1
ATOM 1442 N N . TYR A 1 180 ? -5.959 10.993 11.949 1.00 98.38 180 TYR A N 1
ATOM 1443 C CA . TYR A 1 180 ? -7.103 11.275 11.075 1.00 98.38 180 TYR A CA 1
ATOM 1444 C C . TYR A 1 180 ? -8.376 11.472 11.912 1.00 98.38 180 TYR A C 1
ATOM 1446 O O . TYR A 1 180 ? -8.436 11.042 13.066 1.00 98.38 180 TYR A O 1
ATOM 1454 N N . THR A 1 181 ? -9.401 12.052 11.294 1.00 98.56 181 THR A N 1
ATOM 1455 C CA . THR A 1 181 ? -10.766 12.137 11.823 1.00 98.56 181 THR A CA 1
ATOM 1456 C C . THR A 1 181 ? -11.700 11.351 10.911 1.00 98.56 181 THR A C 1
ATOM 1458 O O . THR A 1 181 ? -11.722 11.572 9.699 1.00 98.56 181 THR A O 1
ATOM 1461 N N . LEU A 1 182 ? -12.490 10.435 11.473 1.00 98.25 182 LEU A N 1
ATOM 1462 C CA . LEU A 1 182 ? -13.548 9.749 10.733 1.00 98.25 182 LEU A CA 1
ATOM 1463 C C . LEU A 1 182 ? -14.757 10.682 10.600 1.00 98.25 182 LEU A C 1
ATOM 1465 O O . LEU A 1 182 ? -15.356 11.058 11.603 1.00 98.25 182 LEU A O 1
ATOM 1469 N N . LEU A 1 183 ? -15.105 11.056 9.369 1.00 98.50 183 LEU A N 1
ATOM 1470 C CA . LEU A 1 183 ? -16.225 11.958 9.083 1.00 98.50 183 LEU A CA 1
ATOM 1471 C C . LEU A 1 183 ? -17.516 11.184 8.807 1.00 98.50 183 LEU A C 1
ATOM 1473 O O . LEU A 1 183 ? -18.590 11.593 9.237 1.00 98.50 183 LEU A O 1
ATOM 1477 N N . ALA A 1 184 ? -17.417 10.070 8.079 1.00 98.44 184 ALA A N 1
ATOM 1478 C CA . ALA A 1 184 ? -18.555 9.207 7.792 1.00 98.44 184 ALA A CA 1
ATOM 1479 C C . ALA A 1 184 ? -18.126 7.757 7.552 1.00 98.44 184 ALA A C 1
ATOM 1481 O O . ALA A 1 184 ? -17.080 7.495 6.956 1.00 98.44 184 ALA A O 1
ATOM 1482 N N . LYS A 1 185 ? -18.997 6.825 7.949 1.00 98.25 185 LYS A N 1
ATOM 1483 C CA . L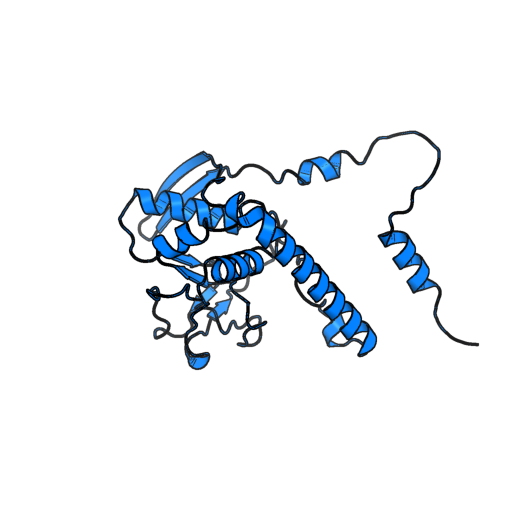YS A 1 185 ? -18.929 5.400 7.620 1.00 98.25 185 LYS A CA 1
ATOM 1484 C C . LYS A 1 185 ? -20.274 4.972 7.045 1.00 98.25 185 LYS A C 1
ATOM 1486 O O . LYS A 1 185 ? -21.282 5.012 7.742 1.00 98.25 185 LYS A O 1
ATOM 1491 N N . GLN A 1 186 ? -20.300 4.618 5.764 1.00 98.38 186 GLN A N 1
ATOM 1492 C CA . GLN A 1 186 ? -21.522 4.261 5.044 1.00 98.38 186 GLN A CA 1
ATOM 1493 C C . GLN A 1 186 ? -21.429 2.824 4.545 1.00 98.38 186 GLN A C 1
ATOM 1495 O O . GLN A 1 186 ? -20.609 2.523 3.677 1.00 98.38 186 GLN A O 1
ATOM 1500 N N . LEU A 1 187 ? -22.292 1.951 5.056 1.00 97.94 187 LEU A N 1
ATOM 1501 C CA . LEU A 1 187 ? -22.420 0.589 4.553 1.00 97.94 187 LEU A CA 1
ATOM 1502 C C . LEU A 1 187 ? -23.218 0.627 3.245 1.00 97.94 187 LEU A C 1
ATOM 1504 O O . LEU A 1 187 ? -24.334 1.148 3.197 1.00 97.94 187 LEU A O 1
ATOM 1508 N N . ARG A 1 188 ? -22.635 0.109 2.164 1.00 97.94 188 ARG A N 1
ATOM 1509 C CA . ARG A 1 188 ? -23.295 -0.082 0.867 1.00 97.94 188 ARG A CA 1
ATOM 1510 C C . ARG A 1 188 ? -23.434 -1.580 0.595 1.00 97.94 188 ARG A C 1
ATOM 1512 O O . ARG A 1 188 ? -22.669 -2.360 1.154 1.00 97.94 188 ARG A O 1
ATOM 1519 N N . PRO A 1 189 ? -24.339 -1.991 -0.312 1.00 98.19 189 PRO A N 1
ATOM 1520 C CA . PRO A 1 189 ? -24.543 -3.410 -0.610 1.00 98.19 189 PRO A CA 1
ATOM 1521 C C . PRO A 1 189 ? -23.281 -4.174 -1.041 1.00 98.19 189 PRO A C 1
ATOM 1523 O O . PRO A 1 189 ? -23.223 -5.380 -0.853 1.00 98.19 189 PRO A O 1
ATOM 1526 N N . LEU A 1 190 ? -22.287 -3.489 -1.623 1.00 97.69 190 LEU A N 1
ATOM 1527 C CA . LEU A 1 190 ? -21.074 -4.116 -2.170 1.00 97.69 190 LEU A CA 1
ATOM 1528 C C . LEU A 1 190 ? -19.769 -3.675 -1.488 1.00 97.69 190 LEU A C 1
ATOM 1530 O O . LEU A 1 190 ? -18.718 -4.228 -1.789 1.00 97.69 190 LEU A O 1
ATOM 1534 N N . TYR A 1 191 ? -19.801 -2.649 -0.633 1.00 97.50 191 TYR A N 1
ATOM 1535 C CA . TYR A 1 191 ? -18.606 -2.113 0.023 1.00 97.50 191 TYR A CA 1
ATOM 1536 C C . TYR A 1 191 ? -18.972 -1.202 1.197 1.00 97.50 191 TYR A C 1
ATOM 1538 O O . TYR A 1 191 ? -20.055 -0.624 1.241 1.00 97.50 191 TYR A O 1
ATOM 1546 N N . THR A 1 192 ? -18.033 -0.986 2.112 1.00 98.19 192 THR A N 1
ATOM 1547 C CA . THR A 1 192 ? -18.145 0.068 3.127 1.00 98.19 192 THR A CA 1
ATOM 1548 C C . THR A 1 192 ? -17.337 1.278 2.681 1.00 98.19 192 THR A C 1
ATOM 1550 O O . THR A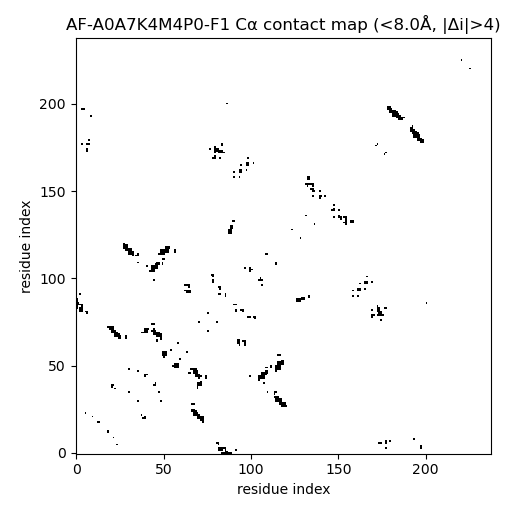 1 192 ? -16.158 1.167 2.354 1.00 98.19 192 THR A O 1
ATOM 1553 N N . ASN A 1 193 ? -17.965 2.452 2.651 1.00 98.25 193 ASN A N 1
ATOM 1554 C CA . ASN A 1 193 ? -17.291 3.707 2.346 1.00 98.25 193 ASN A CA 1
ATOM 1555 C C . ASN A 1 193 ? -16.894 4.431 3.633 1.00 98.25 193 ASN A C 1
ATOM 1557 O O . ASN A 1 193 ? -17.748 4.728 4.470 1.00 98.25 193 ASN A O 1
ATOM 1561 N N . LEU A 1 194 ? -15.609 4.753 3.753 1.00 98.44 194 LEU A N 1
ATOM 1562 C CA . LEU A 1 194 ? -15.068 5.574 4.827 1.00 98.44 194 LEU A CA 1
ATOM 1563 C C . LEU A 1 194 ? -14.676 6.933 4.254 1.00 98.44 194 LEU A C 1
ATOM 1565 O O . LEU A 1 194 ? -13.838 7.019 3.358 1.00 98.44 194 LEU A O 1
ATOM 1569 N N . THR A 1 195 ? -15.274 7.997 4.780 1.00 98.44 195 THR A N 1
ATOM 1570 C CA . THR A 1 195 ? -14.855 9.372 4.499 1.00 98.44 195 THR A CA 1
ATOM 1571 C C . THR A 1 195 ? -14.072 9.881 5.696 1.00 98.44 195 THR A C 1
ATOM 1573 O O . THR A 1 195 ? -14.585 9.889 6.817 1.00 98.44 195 THR A O 1
ATOM 1576 N N . VAL A 1 196 ? -12.830 10.297 5.464 1.00 98.44 196 VAL A N 1
ATOM 1577 C CA . VAL A 1 196 ? -11.894 10.678 6.524 1.00 98.44 196 VAL A CA 1
ATOM 1578 C C . VAL A 1 196 ? -11.182 11.982 6.200 1.00 98.44 196 VAL A C 1
ATOM 1580 O O . VAL A 1 196 ? -10.842 12.247 5.048 1.00 98.44 196 VAL A O 1
ATOM 1583 N N . ASP A 1 197 ? -10.922 12.773 7.234 1.00 97.81 197 ASP A N 1
ATOM 1584 C CA . ASP A 1 197 ? -9.981 13.885 7.183 1.00 97.81 197 ASP A CA 1
ATOM 1585 C C . ASP A 1 197 ? -8.612 13.391 7.656 1.00 97.81 197 ASP A C 1
ATOM 1587 O O . ASP A 1 197 ? -8.451 12.968 8.798 1.00 97.81 197 ASP A O 1
ATOM 1591 N N . ILE A 1 198 ? -7.620 13.423 6.768 1.00 96.19 198 ILE A N 1
ATOM 1592 C CA . ILE A 1 198 ? -6.243 12.998 7.057 1.00 96.19 198 ILE A CA 1
ATOM 1593 C C . ILE A 1 198 ? -5.289 14.181 7.285 1.00 96.19 198 ILE A C 1
ATOM 1595 O O . ILE A 1 198 ? -4.071 13.976 7.371 1.00 96.19 198 ILE A O 1
ATOM 1599 N N . GLY A 1 199 ? -5.818 15.402 7.371 1.00 94.31 199 GLY A N 1
ATOM 1600 C CA . GLY A 1 199 ? -5.064 16.647 7.415 1.00 94.31 199 GLY A CA 1
ATOM 1601 C C . GLY A 1 199 ? -4.538 17.086 6.046 1.00 94.31 199 GLY A C 1
ATOM 1602 O O . GLY A 1 199 ? -4.880 16.534 4.998 1.00 94.31 199 GLY A O 1
ATOM 1603 N N . THR A 1 200 ? -3.671 18.097 6.057 1.00 89.62 200 THR A N 1
ATOM 1604 C CA . THR A 1 200 ? -3.083 18.705 4.853 1.00 89.62 200 THR A CA 1
ATOM 1605 C C . THR A 1 200 ? -1.586 18.435 4.746 1.00 89.62 200 THR A C 1
ATOM 1607 O O . THR A 1 200 ? -0.918 18.271 5.766 1.00 89.62 200 THR A O 1
ATOM 1610 N N . ASP A 1 201 ? -1.034 18.482 3.528 1.00 85.62 201 ASP A N 1
ATOM 1611 C CA . ASP A 1 201 ? 0.419 18.422 3.323 1.00 85.62 201 ASP A CA 1
ATOM 1612 C C . ASP A 1 201 ? 1.105 19.605 4.041 1.00 85.62 201 ASP A C 1
ATOM 1614 O O . ASP A 1 201 ? 0.889 20.760 3.648 1.00 85.62 201 ASP A O 1
ATOM 1618 N N . PRO A 1 202 ? 1.958 19.361 5.055 1.00 78.62 202 PRO A N 1
ATOM 1619 C CA . PRO A 1 202 ? 2.650 20.428 5.778 1.00 78.62 202 PRO A CA 1
ATOM 1620 C C . PRO A 1 202 ? 3.565 21.276 4.874 1.00 78.62 202 PRO A C 1
ATOM 1622 O O . PRO A 1 202 ? 3.883 22.420 5.204 1.00 78.62 202 PRO A O 1
ATOM 1625 N N . ARG A 1 203 ? 3.956 20.767 3.698 1.00 71.44 203 ARG A N 1
ATOM 1626 C CA . ARG A 1 203 ? 4.800 21.474 2.719 1.00 71.44 203 ARG A CA 1
ATOM 1627 C C . ARG A 1 203 ? 4.004 22.434 1.835 1.00 71.44 203 ARG A C 1
ATOM 1629 O O . ARG A 1 203 ? 4.572 23.397 1.320 1.00 71.44 203 ARG A O 1
ATOM 1636 N N . ALA A 1 204 ? 2.689 22.245 1.701 1.00 68.06 204 ALA A N 1
ATOM 1637 C CA . ALA A 1 204 ? 1.844 23.115 0.878 1.00 68.06 204 ALA A CA 1
ATOM 1638 C C . ALA A 1 204 ? 1.805 24.565 1.404 1.00 68.06 204 ALA A C 1
ATOM 1640 O O . ALA A 1 204 ? 1.709 25.512 0.622 1.00 68.06 204 ALA A O 1
ATOM 1641 N N . GLY A 1 205 ? 1.947 24.758 2.722 1.00 57.03 205 GLY A N 1
ATOM 1642 C CA . GLY A 1 205 ? 2.035 26.082 3.347 1.00 57.03 205 GLY A CA 1
ATOM 1643 C C . GLY A 1 205 ? 3.391 26.779 3.170 1.00 57.03 205 GLY A C 1
ATOM 1644 O O . GLY A 1 205 ? 3.453 28.008 3.166 1.00 57.03 205 GLY A O 1
ATOM 1645 N N . GLN A 1 206 ? 4.477 26.023 2.978 1.00 53.38 206 GLN A N 1
ATOM 1646 C CA . GLN A 1 206 ? 5.826 26.576 2.798 1.00 53.38 206 GLN A CA 1
ATOM 1647 C C . GLN A 1 206 ? 6.024 27.161 1.393 1.00 53.38 206 GLN A C 1
ATOM 1649 O O . GLN A 1 206 ? 6.656 28.205 1.253 1.00 53.38 206 GLN A O 1
ATOM 1654 N N . ALA A 1 207 ? 5.395 26.574 0.369 1.00 47.94 207 ALA A N 1
ATOM 1655 C CA . ALA A 1 207 ? 5.424 27.105 -0.997 1.00 47.94 207 ALA A CA 1
ATOM 1656 C C . ALA A 1 207 ? 4.761 28.493 -1.128 1.00 47.94 207 ALA A C 1
ATOM 1658 O O . ALA A 1 207 ? 5.131 29.273 -2.002 1.00 47.94 207 ALA A O 1
ATOM 1659 N N . ARG A 1 208 ? 3.810 28.834 -0.243 1.00 44.00 208 ARG A N 1
ATOM 1660 C CA . ARG A 1 208 ? 3.131 30.144 -0.234 1.00 44.00 208 ARG A CA 1
ATOM 1661 C C . ARG A 1 208 ? 3.862 31.226 0.569 1.00 44.00 208 ARG A C 1
ATOM 1663 O O . ARG A 1 208 ? 3.633 32.402 0.316 1.00 44.00 208 ARG A O 1
ATOM 1670 N N . LYS A 1 209 ? 4.757 30.861 1.495 1.00 41.25 209 LYS A N 1
ATOM 1671 C CA . LYS A 1 209 ? 5.538 31.820 2.306 1.00 41.25 209 LYS A CA 1
ATOM 1672 C C . LYS A 1 209 ? 6.802 32.353 1.609 1.00 41.25 209 LYS A C 1
ATOM 1674 O O . LYS A 1 209 ? 7.483 33.198 2.175 1.00 41.25 209 LYS A O 1
ATOM 1679 N N . GLY A 1 210 ? 7.107 31.895 0.391 1.00 36.50 210 GLY A N 1
ATOM 1680 C CA . GLY A 1 210 ? 8.267 32.341 -0.398 1.00 36.50 210 GLY A CA 1
ATOM 1681 C C . GLY A 1 210 ? 8.056 33.603 -1.247 1.00 36.50 210 GLY A C 1
ATOM 1682 O O . GLY A 1 210 ? 8.979 34.017 -1.940 1.00 36.50 210 GLY A O 1
ATOM 1683 N N . LEU A 1 211 ? 6.868 34.214 -1.221 1.00 38.91 211 LEU A N 1
ATOM 1684 C CA . LEU A 1 211 ? 6.568 35.464 -1.927 1.00 38.91 211 LEU A CA 1
ATOM 1685 C C . LEU A 1 211 ? 6.342 36.582 -0.904 1.00 38.91 211 LEU A C 1
ATOM 1687 O O . LEU A 1 211 ? 5.211 36.892 -0.542 1.00 38.91 211 LEU A O 1
ATOM 1691 N N . VAL A 1 212 ? 7.440 37.164 -0.420 1.00 32.69 212 VAL A N 1
ATOM 1692 C CA . VAL A 1 212 ? 7.422 38.441 0.309 1.00 32.69 212 VAL A CA 1
ATOM 1693 C C . VAL A 1 212 ? 7.603 39.570 -0.718 1.00 32.69 212 VAL A C 1
ATOM 1695 O O . VAL A 1 212 ? 8.568 39.518 -1.484 1.00 32.69 212 VAL A O 1
ATOM 1698 N N . PRO A 1 213 ? 6.716 40.581 -0.787 1.00 34.41 213 PRO A N 1
ATOM 1699 C CA . PRO A 1 213 ? 6.918 41.744 -1.644 1.00 34.41 213 PRO A CA 1
ATOM 1700 C C . PRO A 1 213 ? 7.932 42.708 -1.011 1.00 34.41 213 PRO A C 1
ATOM 1702 O O . PRO A 1 213 ? 7.719 43.173 0.103 1.00 34.41 213 PRO A O 1
ATOM 1705 N N . GLY A 1 214 ? 8.986 43.048 -1.757 1.00 33.81 214 GLY A N 1
ATOM 1706 C CA . GLY A 1 214 ? 9.794 44.253 -1.536 1.00 33.81 214 GLY A CA 1
ATOM 1707 C C . GLY A 1 214 ? 10.996 44.118 -0.596 1.00 33.81 214 GLY A C 1
ATOM 1708 O O . GLY A 1 214 ? 10.873 44.310 0.605 1.00 33.81 214 GLY A O 1
ATOM 1709 N N . HIS A 1 215 ? 12.178 43.889 -1.171 1.00 29.27 215 HIS A N 1
ATOM 1710 C CA . HIS A 1 215 ? 13.369 44.717 -0.934 1.00 29.27 215 HIS A CA 1
ATOM 1711 C C . HIS A 1 215 ? 14.457 44.341 -1.952 1.00 29.27 215 HIS A C 1
ATOM 1713 O O . HIS A 1 215 ? 14.732 43.163 -2.182 1.00 29.27 215 HIS A O 1
ATOM 1719 N N . GLU A 1 216 ? 15.032 45.346 -2.608 1.00 35.44 216 GLU A N 1
ATOM 1720 C CA . GLU A 1 216 ? 16.170 45.201 -3.516 1.00 35.44 216 GLU A CA 1
ATOM 1721 C C . GLU A 1 216 ? 17.401 44.646 -2.781 1.00 35.44 216 GLU A C 1
ATOM 1723 O O . GLU A 1 216 ? 17.693 45.059 -1.660 1.00 35.44 216 GLU A O 1
ATOM 1728 N N . GLY A 1 217 ? 18.151 43.754 -3.440 1.00 32.19 217 GLY A N 1
ATOM 1729 C CA . GLY A 1 217 ? 19.517 43.397 -3.038 1.00 32.19 217 GLY A CA 1
ATOM 1730 C C . GLY A 1 217 ? 19.788 41.898 -2.878 1.00 32.19 217 GLY A C 1
ATOM 1731 O O . GLY A 1 217 ? 19.370 41.274 -1.915 1.00 32.19 217 GLY A O 1
ATOM 1732 N N . HIS A 1 218 ? 20.594 41.369 -3.805 1.00 29.33 218 HIS A N 1
ATOM 1733 C CA . HIS A 1 218 ? 21.313 40.083 -3.778 1.00 29.33 218 HIS A CA 1
ATOM 1734 C C . HIS A 1 218 ? 20.520 38.780 -4.008 1.00 29.33 218 HIS A C 1
ATOM 1736 O O . HIS A 1 218 ? 20.013 38.117 -3.108 1.00 29.33 218 HIS A O 1
ATOM 1742 N N . ARG A 1 219 ? 20.547 38.339 -5.276 1.00 28.81 219 ARG A N 1
ATOM 1743 C CA . ARG A 1 219 ? 20.183 36.983 -5.714 1.00 28.81 219 ARG A CA 1
ATOM 1744 C C . ARG A 1 219 ? 21.159 35.953 -5.133 1.00 28.81 219 ARG A C 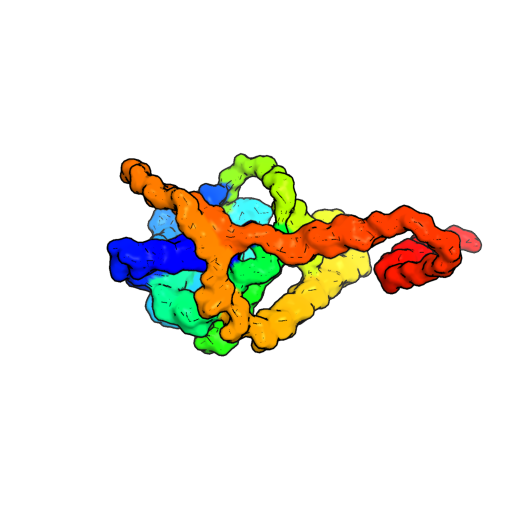1
ATOM 1746 O O . ARG A 1 219 ? 22.274 35.826 -5.632 1.00 28.81 219 ARG A O 1
ATOM 1753 N N . TYR A 1 220 ? 20.714 35.149 -4.171 1.00 30.50 220 TYR A N 1
ATOM 1754 C CA . TYR A 1 220 ? 21.314 33.835 -3.936 1.00 30.50 220 TYR A CA 1
ATOM 1755 C C . TYR A 1 220 ? 20.723 32.839 -4.939 1.00 30.50 220 TYR A C 1
ATOM 1757 O O . TYR A 1 220 ? 19.558 32.449 -4.859 1.00 30.50 220 TYR A O 1
ATOM 1765 N N . LEU A 1 221 ? 21.529 32.463 -5.931 1.00 33.50 221 LEU A N 1
ATOM 1766 C CA . LEU A 1 221 ? 21.200 31.412 -6.888 1.00 33.50 221 LEU A CA 1
ATOM 1767 C C . LEU A 1 221 ? 21.226 30.059 -6.169 1.00 33.50 221 LEU A C 1
ATOM 1769 O O . LEU A 1 221 ? 22.256 29.628 -5.658 1.00 33.50 221 LEU A O 1
ATOM 1773 N N . SER A 1 222 ? 20.084 29.373 -6.157 1.00 38.84 222 SER A N 1
ATOM 1774 C CA . SER A 1 222 ? 19.999 27.963 -5.774 1.00 38.84 222 SER A CA 1
ATOM 1775 C C . SER A 1 222 ? 20.945 27.124 -6.644 1.00 38.84 222 SER A C 1
ATOM 1777 O O . SER A 1 222 ? 21.015 27.324 -7.861 1.00 38.84 222 SER A O 1
ATOM 1779 N N . SER A 1 223 ? 21.616 26.146 -6.031 1.00 43.50 223 SER A N 1
ATOM 1780 C CA . SER A 1 223 ? 22.512 25.166 -6.669 1.00 43.50 223 SER A CA 1
ATOM 1781 C C . SER A 1 223 ? 21.922 24.508 -7.933 1.00 43.50 223 SER A C 1
ATOM 1783 O O . SER A 1 223 ? 22.666 24.176 -8.855 1.00 43.50 223 SER A O 1
ATOM 1785 N N . SER A 1 224 ? 20.593 24.395 -8.045 1.00 43.53 224 SER A N 1
ATOM 1786 C CA . SER A 1 224 ? 19.928 23.852 -9.239 1.00 43.53 224 SER A CA 1
ATOM 1787 C C . SER A 1 224 ? 19.875 24.824 -10.428 1.00 43.53 224 SER A C 1
ATOM 1789 O O . SER A 1 224 ? 19.823 24.393 -11.580 1.00 43.53 224 SER A O 1
ATOM 1791 N N . SER A 1 225 ? 19.916 26.135 -10.177 1.00 41.94 225 SER A N 1
ATOM 1792 C CA . SER A 1 225 ? 19.898 27.170 -11.221 1.00 41.94 225 SER A CA 1
ATOM 1793 C C . SER A 1 225 ? 21.271 27.395 -11.861 1.00 41.94 225 SER A C 1
ATOM 1795 O O . SER A 1 225 ? 21.347 27.609 -13.072 1.00 41.94 225 SER A O 1
ATOM 1797 N N . LEU A 1 226 ? 22.348 27.244 -11.079 1.00 41.38 226 LEU A N 1
ATOM 1798 C CA . LEU A 1 226 ? 23.731 27.274 -11.568 1.00 41.38 226 LEU A CA 1
ATOM 1799 C C . LEU A 1 226 ? 24.000 26.105 -12.523 1.00 41.38 226 LEU A C 1
ATOM 1801 O O . LEU A 1 226 ? 24.484 26.316 -13.632 1.00 41.38 226 LEU A O 1
ATOM 1805 N N . LEU A 1 227 ? 23.535 24.901 -12.168 1.00 41.56 227 LEU A N 1
ATOM 1806 C CA . LEU A 1 227 ? 23.658 23.712 -13.015 1.00 41.56 227 LEU A CA 1
ATOM 1807 C C . LEU A 1 227 ? 22.936 23.873 -14.370 1.00 41.56 227 LEU A C 1
ATOM 1809 O O . LEU A 1 227 ? 23.398 23.382 -15.398 1.00 41.56 227 LEU A O 1
ATOM 1813 N N . ARG A 1 228 ? 21.807 24.598 -14.394 1.00 43.81 228 ARG A N 1
ATOM 1814 C CA . ARG A 1 228 ? 21.033 24.864 -15.618 1.00 43.81 228 ARG A CA 1
ATOM 1815 C C . ARG A 1 228 ? 21.720 25.873 -16.543 1.00 43.81 228 ARG A C 1
ATOM 1817 O O . ARG A 1 228 ? 21.644 25.711 -17.758 1.00 43.81 228 ARG A O 1
ATOM 1824 N N . GLN A 1 229 ? 22.388 26.891 -15.998 1.00 42.50 229 GLN A N 1
ATOM 1825 C CA . GLN A 1 229 ? 23.166 27.849 -16.797 1.00 42.50 229 GLN A CA 1
ATOM 1826 C C . GLN A 1 229 ? 24.464 27.238 -17.334 1.00 42.50 229 GLN A C 1
ATOM 1828 O O . GLN A 1 229 ? 24.880 27.557 -18.447 1.00 42.50 229 GLN A O 1
ATOM 1833 N N . GLU A 1 230 ? 25.067 26.320 -16.583 1.00 43.12 230 GLU A N 1
ATOM 1834 C CA . GLU A 1 230 ? 26.307 25.649 -16.969 1.00 43.12 230 GLU A CA 1
ATOM 1835 C C . GLU A 1 230 ? 26.086 24.612 -18.084 1.00 43.12 230 GLU A C 1
ATOM 1837 O O . GLU A 1 230 ? 26.907 24.492 -18.993 1.00 43.12 230 GLU A O 1
ATOM 1842 N N . MET A 1 231 ? 24.919 23.954 -18.110 1.00 42.09 231 MET A N 1
ATOM 1843 C CA . MET A 1 231 ? 24.539 23.029 -19.189 1.00 42.09 231 MET A CA 1
ATOM 1844 C C . MET A 1 231 ? 24.118 23.715 -20.501 1.00 42.09 231 MET A C 1
ATOM 1846 O O . MET A 1 231 ? 24.175 23.085 -21.552 1.00 42.09 231 MET A O 1
ATOM 1850 N N . LEU A 1 232 ? 23.749 25.001 -20.477 1.00 44.94 232 LEU A N 1
ATOM 1851 C CA . LEU A 1 232 ? 23.419 25.771 -21.688 1.00 44.94 232 LEU A CA 1
ATOM 1852 C C . LEU A 1 232 ? 24.644 26.428 -22.349 1.00 44.94 232 LEU A C 1
ATOM 1854 O O . LEU A 1 232 ? 24.534 26.939 -23.460 1.00 44.94 232 LEU A O 1
ATOM 1858 N N . ARG A 1 233 ? 25.817 26.410 -21.697 1.00 47.03 233 ARG A N 1
ATOM 1859 C CA . ARG A 1 233 ? 27.048 27.057 -22.190 1.00 47.03 233 ARG A CA 1
ATOM 1860 C C . ARG A 1 233 ? 28.014 26.148 -22.947 1.00 47.03 233 ARG A C 1
ATOM 1862 O O . ARG A 1 233 ? 29.088 26.602 -23.326 1.00 47.03 233 ARG A O 1
ATOM 1869 N N . LYS A 1 234 ? 27.659 24.892 -23.213 1.00 46.28 234 LYS A N 1
ATOM 1870 C CA . LYS A 1 234 ? 28.486 24.009 -24.046 1.00 46.28 234 LYS A CA 1
ATOM 1871 C C . LYS A 1 234 ? 27.672 23.412 -25.187 1.00 46.28 234 LYS A C 1
ATOM 1873 O O . LYS A 1 234 ? 27.154 22.309 -25.076 1.00 46.28 234 LYS A O 1
ATOM 1878 N N . SER A 1 235 ? 27.614 24.147 -26.296 1.00 36.19 235 SER A N 1
ATOM 1879 C CA . SER A 1 235 ? 27.597 23.534 -27.629 1.00 36.19 235 SER A CA 1
ATOM 1880 C C . SER A 1 235 ? 29.002 23.652 -28.232 1.00 36.19 235 SER A C 1
ATOM 1882 O O . SER A 1 235 ? 29.628 24.698 -28.054 1.00 36.19 235 SER A O 1
ATOM 1884 N N . PRO A 1 236 ? 29.530 22.599 -28.878 1.00 51.12 236 PRO A N 1
ATOM 1885 C CA . PRO A 1 236 ? 30.874 22.601 -29.434 1.00 51.12 236 PRO A CA 1
ATOM 1886 C C . PRO A 1 236 ? 30.914 23.079 -30.899 1.00 51.12 236 PRO A C 1
ATOM 1888 O O . PRO A 1 236 ? 30.041 22.733 -31.690 1.00 51.12 236 PRO A O 1
ATOM 1891 N N . HIS A 1 237 ? 32.010 23.782 -31.205 1.00 37.56 237 HIS A N 1
ATOM 1892 C CA . HIS A 1 237 ? 32.651 24.042 -32.506 1.00 37.56 237 HIS A CA 1
ATOM 1893 C C . HIS A 1 237 ? 32.030 25.063 -33.477 1.00 37.56 237 HIS A C 1
ATOM 1895 O O . HIS A 1 237 ? 31.011 24.812 -34.113 1.00 37.56 237 HIS A O 1
ATOM 1901 N N . ALA A 1 238 ? 32.757 26.166 -33.689 1.00 34.12 238 ALA A N 1
ATOM 1902 C CA . ALA A 1 238 ? 33.789 26.225 -34.731 1.00 34.12 238 ALA A CA 1
ATOM 1903 C C . ALA A 1 238 ? 35.092 26.753 -34.111 1.00 34.12 238 ALA A C 1
ATOM 1905 O O . ALA A 1 238 ? 34.983 27.597 -33.192 1.00 34.12 238 ALA A O 1
#

Solvent-accessible surface area (backbone atoms only — not comparable to full-atom values): 14147 Å² total; per-residue (Å²): 82,62,45,39,53,52,46,50,51,52,62,55,49,62,70,76,48,94,64,76,55,44,75,50,66,48,92,47,58,42,73,75,36,85,84,50,64,98,65,47,47,95,82,25,44,25,33,50,47,43,10,30,56,91,57,73,52,38,62,93,49,94,63,69,48,54,67,27,32,24,26,25,56,66,59,34,55,66,34,28,45,38,52,60,82,50,69,51,46,78,61,57,37,53,41,46,41,46,34,39,48,74,62,73,36,56,80,39,64,64,57,64,96,36,11,32,23,43,65,62,89,75,79,84,56,90,70,50,60,83,45,70,48,73,43,55,47,80,68,40,80,78,42,60,69,70,60,25,52,53,35,45,49,49,19,50,47,49,49,48,57,46,53,57,48,38,76,73,38,40,93,68,39,13,60,91,57,67,65,69,44,86,75,45,79,45,84,48,100,89,49,74,48,77,42,66,47,68,79,75,61,79,63,66,63,55,72,64,69,74,73,74,87,85,79,91,82,81,89,81,77,55,75,70,57,55,56,55,56,59,65,70,70,68,78,86,84,132